Protein AF-E3N578-F1 (afdb_monomer_lite)

Structure (mmCIF, N/CA/C/O backbone):
data_AF-E3N578-F1
#
_entry.id   AF-E3N578-F1
#
loop_
_atom_site.group_PDB
_atom_site.id
_atom_site.type_symbol
_atom_site.label_atom_id
_atom_site.label_alt_id
_atom_site.label_comp_id
_atom_site.label_asym_id
_atom_site.label_entity_id
_atom_site.label_seq_id
_atom_site.pdbx_PDB_ins_code
_atom_site.Cartn_x
_atom_site.Cartn_y
_atom_site.Cartn_z
_atom_site.occupancy
_atom_site.B_iso_or_equiv
_atom_site.auth_seq_id
_atom_site.auth_comp_id
_atom_site.auth_asym_id
_atom_site.auth_atom_id
_atom_site.pdbx_PDB_model_num
ATOM 1 N N . MET A 1 1 ? 25.207 31.283 -32.040 1.00 36.31 1 MET A N 1
ATOM 2 C CA . MET A 1 1 ? 26.571 31.108 -31.508 1.00 36.31 1 MET A CA 1
ATOM 3 C C . MET A 1 1 ? 26.482 30.262 -30.246 1.00 36.31 1 MET A C 1
ATOM 5 O O . MET A 1 1 ? 26.215 30.790 -29.180 1.00 36.31 1 MET A O 1
ATOM 9 N N . PHE A 1 2 ? 26.609 28.946 -30.409 1.00 30.28 2 PHE A N 1
ATOM 10 C CA . PHE A 1 2 ? 27.076 28.019 -29.379 1.00 30.28 2 PHE A CA 1
ATOM 11 C C . PHE A 1 2 ? 28.057 27.096 -30.098 1.00 30.28 2 PHE A C 1
ATOM 13 O O . PHE A 1 2 ? 27.719 26.489 -31.111 1.00 30.28 2 PHE A O 1
ATOM 20 N N . ASP A 1 3 ? 29.293 27.149 -29.629 1.00 31.89 3 ASP A N 1
ATOM 21 C CA . ASP A 1 3 ? 30.494 26.591 -30.230 1.00 31.89 3 ASP A CA 1
ATOM 22 C C . ASP A 1 3 ? 30.614 25.113 -29.827 1.00 31.89 3 ASP A C 1
ATOM 24 O O . ASP A 1 3 ? 30.699 24.805 -28.639 1.00 31.89 3 ASP A O 1
ATOM 28 N N . TYR A 1 4 ? 30.601 24.194 -30.794 1.00 33.78 4 TYR A N 1
ATOM 29 C CA . TYR A 1 4 ? 30.895 22.772 -30.575 1.00 33.78 4 TYR A CA 1
ATOM 30 C C . TYR A 1 4 ? 32.103 22.371 -31.418 1.00 33.78 4 TYR A C 1
ATOM 32 O O . TYR A 1 4 ? 32.025 21.565 -32.343 1.00 33.78 4 TYR A O 1
ATOM 40 N N . HIS A 1 5 ? 33.254 22.940 -31.071 1.00 34.91 5 HIS A N 1
ATOM 41 C CA . HIS A 1 5 ? 34.547 22.456 -31.526 1.00 34.91 5 HIS A CA 1
ATOM 42 C C . HIS A 1 5 ? 35.254 21.728 -30.380 1.00 34.91 5 HIS A C 1
ATOM 44 O O . HIS A 1 5 ? 35.921 22.343 -29.555 1.00 34.91 5 HIS A O 1
ATOM 50 N N . ARG A 1 6 ? 35.088 20.401 -30.335 1.00 36.09 6 ARG A N 1
ATOM 51 C CA . ARG A 1 6 ? 36.135 19.396 -30.053 1.00 36.09 6 ARG A CA 1
ATOM 52 C C . ARG A 1 6 ? 35.484 18.044 -29.791 1.00 36.09 6 ARG A C 1
ATOM 54 O O . ARG A 1 6 ? 35.060 17.761 -28.681 1.00 36.09 6 ARG A O 1
ATOM 61 N N . LEU A 1 7 ? 35.455 17.224 -30.835 1.00 37.47 7 LEU A N 1
ATOM 62 C CA . LEU A 1 7 ? 35.936 15.839 -30.837 1.00 37.47 7 LEU A CA 1
ATOM 63 C C . LEU A 1 7 ? 35.971 15.404 -32.308 1.00 37.47 7 LEU A C 1
ATOM 65 O O . LEU A 1 7 ? 35.135 14.650 -32.791 1.00 37.47 7 LEU A O 1
ATOM 69 N N . SER A 1 8 ? 36.915 15.985 -33.048 1.00 38.91 8 SER A N 1
ATOM 70 C CA . SER A 1 8 ? 37.319 15.490 -34.355 1.00 38.91 8 SER A CA 1
ATOM 71 C C . SER A 1 8 ? 38.579 14.637 -34.201 1.00 38.91 8 SER A C 1
ATOM 73 O O . SER A 1 8 ? 39.499 15.004 -33.473 1.00 38.91 8 SER A O 1
ATOM 75 N N . VAL A 1 9 ? 38.604 13.563 -34.994 1.00 38.91 9 VAL A N 1
ATOM 76 C CA . VAL A 1 9 ? 39.759 12.766 -35.444 1.00 38.91 9 VAL A CA 1
ATOM 77 C C . VAL A 1 9 ? 40.245 11.638 -34.523 1.00 38.91 9 VAL A C 1
ATOM 79 O O . VAL A 1 9 ? 40.995 11.873 -33.588 1.00 38.91 9 VAL A O 1
ATOM 82 N N . LEU A 1 10 ? 39.839 10.411 -34.878 1.00 35.06 10 LEU A N 1
ATOM 83 C CA . LEU A 1 10 ? 40.568 9.122 -34.913 1.00 35.06 10 LEU A CA 1
ATOM 84 C C . LEU A 1 10 ? 39.465 8.057 -35.093 1.00 35.06 10 LEU A C 1
ATOM 86 O O . LEU A 1 10 ? 38.608 7.931 -34.231 1.00 35.06 10 LEU A O 1
ATOM 90 N N . ASP A 1 11 ? 39.318 7.285 -36.159 1.00 34.94 11 ASP A N 1
ATOM 91 C CA . ASP A 1 11 ? 40.174 6.914 -37.276 1.00 34.94 11 ASP A CA 1
ATOM 92 C C . ASP A 1 11 ? 39.184 6.355 -38.322 1.00 34.94 11 ASP A C 1
ATOM 94 O O . ASP A 1 11 ? 38.349 5.515 -37.967 1.00 34.94 11 ASP A O 1
ATOM 98 N N . LEU A 1 12 ? 39.196 6.825 -39.576 1.00 43.09 12 LEU A N 1
ATOM 99 C CA . LEU A 1 12 ? 38.441 6.160 -40.647 1.00 43.09 12 LEU A CA 1
ATOM 100 C C . LEU A 1 12 ? 39.165 4.835 -40.932 1.00 43.09 12 LEU A C 1
ATOM 102 O O . LEU A 1 12 ? 40.028 4.755 -41.805 1.00 43.09 12 LEU A O 1
ATOM 106 N N . GLN A 1 13 ? 38.870 3.801 -40.143 1.00 40.81 13 GLN A N 1
ATOM 107 C CA . GLN A 1 13 ? 39.322 2.455 -40.465 1.00 40.81 13 GLN A CA 1
ATOM 108 C C . GLN A 1 13 ? 38.670 2.020 -41.782 1.00 40.81 13 GLN A C 1
ATOM 110 O O . GLN A 1 13 ? 37.503 2.343 -42.026 1.00 40.81 13 GLN A O 1
ATOM 115 N N . PRO A 1 14 ? 39.415 1.317 -42.652 1.00 40.53 14 PRO A N 1
ATOM 116 C CA . PRO A 1 14 ? 38.902 0.904 -43.944 1.00 40.53 14 PRO A CA 1
ATOM 117 C C . PRO A 1 14 ? 37.667 0.034 -43.727 1.00 40.53 14 PRO A C 1
ATOM 119 O O . PRO A 1 14 ? 37.664 -0.820 -42.841 1.00 40.53 14 PRO A O 1
ATOM 122 N N . LEU A 1 15 ? 36.634 0.283 -44.537 1.00 46.97 15 LEU A N 1
ATOM 123 C CA . LEU A 1 15 ? 35.400 -0.490 -44.604 1.00 46.97 15 LEU A CA 1
ATOM 124 C C . LEU A 1 15 ? 35.780 -1.974 -44.717 1.00 46.97 15 LEU A C 1
ATOM 126 O O . LEU A 1 15 ? 36.184 -2.450 -45.780 1.00 46.97 15 LEU A O 1
ATOM 130 N N . VAL A 1 16 ? 35.753 -2.686 -43.591 1.00 48.91 16 VAL A N 1
ATOM 131 C CA . VAL A 1 16 ? 36.051 -4.113 -43.556 1.00 48.91 16 VAL A CA 1
ATOM 132 C C . VAL A 1 16 ? 34.898 -4.768 -44.298 1.00 48.91 16 VAL A C 1
ATOM 134 O O . VAL A 1 16 ? 33.774 -4.797 -43.807 1.00 48.91 16 VAL A O 1
ATOM 137 N N . HIS A 1 17 ? 35.153 -5.238 -45.516 1.00 49.50 17 HIS A N 1
ATOM 138 C CA . HIS A 1 17 ? 34.161 -6.006 -46.249 1.00 49.50 17 HIS A CA 1
ATOM 139 C C . HIS A 1 17 ? 33.939 -7.310 -45.481 1.00 49.50 17 HIS A C 1
ATOM 141 O O . HIS A 1 17 ? 34.849 -8.132 -45.352 1.00 49.50 17 HIS A O 1
ATOM 147 N N . LEU A 1 18 ? 32.749 -7.459 -44.903 1.00 54.44 18 LEU A N 1
ATOM 148 C CA . LEU A 1 18 ? 32.476 -8.500 -43.918 1.00 54.44 18 LEU A CA 1
ATOM 149 C C . LEU A 1 18 ? 31.643 -9.648 -44.467 1.00 54.44 18 LEU A C 1
ATOM 151 O O . LEU A 1 18 ? 30.843 -9.506 -45.389 1.00 54.44 18 LEU A O 1
ATOM 155 N N . ASP A 1 19 ? 31.887 -10.801 -43.847 1.00 55.72 19 ASP A N 1
ATOM 156 C CA . ASP A 1 19 ? 31.284 -12.092 -44.137 1.00 55.72 19 ASP A CA 1
ATOM 157 C C . ASP A 1 19 ? 29.818 -12.113 -43.651 1.00 55.72 19 ASP A C 1
ATOM 159 O O . ASP A 1 19 ? 29.575 -12.021 -42.437 1.00 55.72 19 ASP A O 1
ATOM 163 N N . PRO A 1 20 ? 28.830 -12.276 -44.553 1.00 58.06 20 PRO A N 1
ATOM 164 C CA . PRO A 1 20 ? 27.400 -12.282 -44.228 1.00 58.06 20 PRO A CA 1
ATOM 165 C C . PRO A 1 20 ? 27.032 -13.254 -43.098 1.00 58.06 20 PRO A C 1
ATOM 167 O O . PRO A 1 20 ? 26.088 -13.019 -42.342 1.00 58.06 20 PRO A O 1
ATOM 170 N N . LYS A 1 21 ? 27.817 -14.329 -42.926 1.00 60.00 21 LYS A N 1
ATOM 171 C CA . LYS A 1 21 ? 27.612 -15.343 -41.883 1.00 60.00 21 LYS A CA 1
ATOM 172 C C . LYS A 1 21 ? 27.835 -14.842 -40.454 1.00 60.00 21 LYS A C 1
ATOM 174 O O . LYS A 1 21 ? 27.362 -15.502 -39.532 1.00 60.00 21 LYS A O 1
ATOM 179 N N . LYS A 1 22 ? 28.552 -13.733 -40.227 1.00 58.41 22 LYS A N 1
ATOM 180 C CA . LYS A 1 22 ? 28.764 -13.152 -38.879 1.00 58.41 22 LYS A CA 1
ATOM 181 C C . LYS A 1 22 ? 27.704 -12.119 -38.495 1.00 58.41 22 LYS A C 1
ATOM 183 O O . LYS A 1 22 ? 27.404 -11.980 -37.304 1.00 58.41 22 LYS A O 1
ATOM 188 N N . LEU A 1 23 ? 27.086 -11.478 -39.485 1.00 60.62 23 LEU A N 1
ATOM 189 C CA . LEU A 1 23 ? 26.017 -10.502 -39.283 1.00 60.62 23 LEU A CA 1
ATOM 190 C C . LEU A 1 23 ? 24.745 -11.177 -38.734 1.00 60.62 23 LEU A C 1
ATOM 192 O O . LEU A 1 23 ? 24.161 -10.714 -37.752 1.00 60.62 23 LEU A O 1
ATOM 196 N N . THR A 1 24 ? 24.382 -12.353 -39.263 1.00 72.06 24 THR A N 1
ATOM 197 C CA . THR A 1 24 ? 23.173 -13.090 -38.840 1.00 72.06 24 THR A CA 1
ATOM 198 C C . THR A 1 24 ? 23.207 -13.521 -37.359 1.00 72.06 24 THR A C 1
ATOM 200 O O . THR A 1 24 ? 22.251 -13.254 -36.630 1.00 72.06 24 THR A O 1
ATOM 203 N N . PRO A 1 25 ? 24.296 -14.120 -36.830 1.00 79.69 25 PRO A N 1
ATOM 204 C CA . PRO A 1 25 ? 24.418 -14.442 -35.405 1.00 79.69 25 PRO A CA 1
ATOM 205 C C . PRO A 1 25 ? 24.471 -13.217 -34.484 1.00 79.69 25 PRO A C 1
ATOM 207 O O . PRO A 1 25 ? 24.105 -13.316 -33.308 1.00 79.69 25 PRO A O 1
ATOM 210 N N . MET A 1 26 ? 24.978 -12.083 -34.976 1.00 81.25 26 MET A N 1
ATOM 211 C CA . MET A 1 26 ? 25.024 -10.831 -34.223 1.00 81.25 26 MET A CA 1
ATOM 212 C C . MET A 1 26 ? 23.619 -10.253 -34.050 1.00 81.25 26 MET A C 1
ATOM 214 O O . MET A 1 26 ? 23.244 -9.938 -32.916 1.00 81.25 26 MET A O 1
ATOM 218 N N . ARG A 1 27 ? 22.828 -10.225 -35.131 1.00 80.94 27 ARG A N 1
ATOM 219 C CA . ARG A 1 27 ? 21.434 -9.769 -35.121 1.00 80.94 27 ARG A CA 1
ATOM 220 C C . ARG A 1 27 ? 20.564 -10.591 -34.171 1.00 80.94 27 ARG A C 1
ATOM 222 O O . ARG A 1 27 ? 19.975 -10.030 -33.258 1.00 80.94 27 ARG A O 1
ATOM 229 N N . ILE A 1 28 ? 20.654 -11.924 -34.233 1.00 83.69 28 ILE A N 1
ATOM 230 C CA . ILE A 1 28 ? 19.937 -12.827 -33.307 1.00 83.69 28 ILE A CA 1
ATOM 231 C C . ILE A 1 28 ? 20.247 -12.511 -31.831 1.00 83.69 28 ILE A C 1
ATOM 233 O O . ILE A 1 28 ? 19.387 -12.632 -30.957 1.00 83.69 28 ILE A O 1
ATOM 237 N N . LYS A 1 29 ? 21.494 -12.139 -31.505 1.00 84.94 29 LYS A N 1
ATOM 238 C CA . LYS A 1 29 ? 21.871 -11.772 -30.127 1.00 84.94 29 LYS A CA 1
ATOM 239 C C . LYS A 1 29 ? 21.291 -10.420 -29.713 1.00 84.94 29 LYS A C 1
ATOM 241 O O . LYS A 1 29 ? 21.008 -10.258 -28.528 1.00 84.94 29 LYS A O 1
ATOM 246 N N . ILE A 1 30 ? 21.168 -9.479 -30.643 1.00 85.00 30 ILE A N 1
ATOM 247 C CA . ILE A 1 30 ? 20.560 -8.168 -30.410 1.00 85.00 30 ILE A CA 1
ATOM 248 C C . ILE A 1 30 ? 19.055 -8.328 -30.193 1.00 85.00 30 ILE A C 1
ATOM 250 O O . ILE A 1 30 ? 18.581 -7.931 -29.135 1.00 85.00 30 ILE A O 1
ATOM 254 N N . ASP A 1 31 ? 18.353 -9.058 -31.063 1.00 84.75 31 ASP A N 1
ATOM 255 C CA . ASP A 1 31 ? 16.907 -9.294 -30.930 1.00 84.75 31 ASP A CA 1
ATOM 256 C C . ASP A 1 31 ? 16.556 -9.943 -29.573 1.00 84.75 31 ASP A C 1
ATOM 258 O O . ASP A 1 31 ? 15.583 -9.590 -28.904 1.00 84.75 31 ASP A O 1
ATOM 262 N N . ARG A 1 32 ? 17.393 -10.878 -29.092 1.00 86.19 32 ARG A N 1
ATOM 263 C CA . ARG A 1 32 ? 17.238 -11.472 -27.748 1.00 86.19 32 ARG A CA 1
ATOM 264 C C . ARG A 1 32 ? 17.406 -10.448 -26.626 1.00 86.19 32 ARG A C 1
ATOM 266 O O . ARG A 1 32 ? 16.718 -10.535 -25.608 1.00 86.19 32 ARG A O 1
ATOM 273 N N . LEU A 1 33 ? 18.351 -9.523 -26.770 1.00 85.12 33 LEU A N 1
ATOM 274 C CA . LEU A 1 33 ? 18.586 -8.470 -25.786 1.00 85.12 33 LEU A CA 1
ATOM 275 C C . LEU A 1 33 ? 17.457 -7.433 -25.799 1.00 85.12 33 LEU A C 1
ATOM 277 O O . LEU A 1 33 ? 17.094 -6.965 -24.723 1.00 85.12 33 LEU A O 1
ATOM 281 N N . GLU A 1 34 ? 16.882 -7.126 -26.961 1.00 84.44 34 GLU A N 1
ATOM 282 C CA . GLU A 1 34 ? 15.721 -6.237 -27.111 1.00 84.44 34 GLU A CA 1
ATOM 283 C C . GLU A 1 34 ? 14.470 -6.872 -26.502 1.00 84.44 34 GLU A C 1
ATOM 285 O O . GLU A 1 34 ? 13.794 -6.266 -25.676 1.00 84.44 34 GLU A O 1
ATOM 290 N N . SER A 1 35 ? 14.224 -8.154 -26.781 1.00 85.50 35 SER A N 1
ATOM 291 C CA . SER A 1 35 ? 13.134 -8.896 -26.139 1.00 85.50 35 SER A CA 1
ATOM 292 C C . SER A 1 35 ? 13.285 -8.933 -24.609 1.00 85.5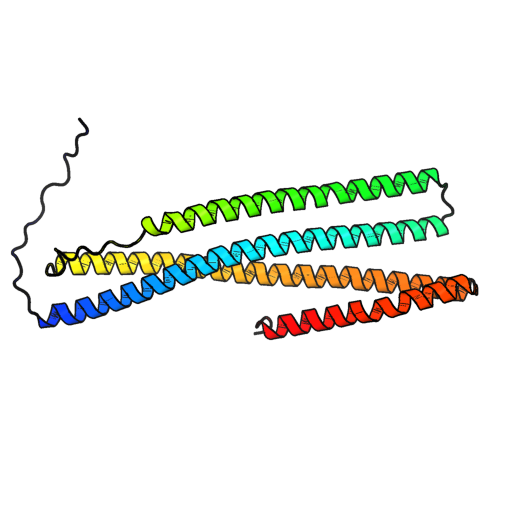0 35 SER A C 1
ATOM 294 O O . SER A 1 35 ? 12.321 -8.735 -23.862 1.00 85.50 35 SER A O 1
ATOM 296 N N . SER A 1 36 ? 14.515 -9.133 -24.116 1.00 85.06 36 SER A N 1
ATOM 297 C CA . SER A 1 36 ? 14.809 -9.054 -22.682 1.00 85.06 36 SER A CA 1
ATOM 298 C C . SER A 1 36 ? 14.615 -7.641 -22.127 1.00 85.06 36 SER A C 1
ATOM 300 O O . SER A 1 36 ? 14.184 -7.504 -20.982 1.00 85.06 36 SER A O 1
ATOM 302 N N . ASN A 1 37 ? 14.941 -6.609 -22.903 1.00 84.56 37 ASN A N 1
ATOM 303 C CA . ASN A 1 37 ? 14.760 -5.210 -22.537 1.00 84.56 37 ASN A CA 1
ATOM 304 C C . ASN A 1 37 ? 13.279 -4.889 -22.327 1.00 84.56 37 ASN A C 1
ATOM 306 O O . ASN A 1 37 ? 12.897 -4.431 -21.251 1.00 84.56 37 ASN A O 1
ATOM 310 N N . ASP A 1 38 ? 12.443 -5.229 -23.308 1.00 83.75 38 ASP A N 1
ATOM 311 C CA . ASP A 1 38 ? 10.999 -5.011 -23.258 1.00 83.75 38 ASP A CA 1
ATOM 312 C C . ASP A 1 38 ? 10.371 -5.683 -22.035 1.00 83.75 38 ASP A C 1
ATOM 314 O O . ASP A 1 38 ? 9.518 -5.102 -21.354 1.00 83.75 38 ASP A O 1
ATOM 318 N N . LYS A 1 39 ? 10.811 -6.908 -21.722 1.00 87.19 39 LYS A N 1
ATOM 319 C CA . LYS A 1 39 ? 10.370 -7.612 -20.517 1.00 87.19 39 LYS A CA 1
ATOM 320 C C . LYS A 1 39 ? 10.794 -6.870 -19.246 1.00 87.19 39 LYS A C 1
ATOM 322 O O . LYS A 1 39 ? 9.949 -6.632 -18.387 1.00 87.19 39 LYS A O 1
ATOM 327 N N . LEU A 1 40 ? 12.058 -6.456 -19.141 1.00 84.50 40 LEU A N 1
ATOM 328 C CA . LEU A 1 40 ? 12.568 -5.725 -17.974 1.00 84.50 40 LEU A CA 1
ATOM 329 C C . LEU A 1 40 ? 11.861 -4.386 -17.767 1.00 84.50 40 LEU A C 1
ATOM 331 O O . LEU A 1 40 ? 11.547 -4.033 -16.633 1.00 84.50 40 LEU A O 1
ATOM 335 N N . VAL A 1 41 ? 11.565 -3.653 -18.840 1.00 83.31 41 VAL A N 1
ATOM 336 C CA . VAL A 1 41 ? 10.815 -2.393 -18.763 1.00 83.31 41 VAL A CA 1
ATOM 337 C C . VAL A 1 41 ? 9.394 -2.643 -18.255 1.00 83.31 41 VAL A C 1
ATOM 339 O O . VAL A 1 41 ? 8.918 -1.916 -17.378 1.00 83.31 41 VAL A O 1
ATOM 342 N N . LYS A 1 42 ? 8.719 -3.690 -18.749 1.00 86.19 42 LYS A N 1
ATOM 343 C CA . LYS A 1 42 ? 7.390 -4.087 -18.253 1.00 86.19 42 LYS A CA 1
ATOM 344 C C . LYS A 1 42 ? 7.427 -4.469 -16.773 1.00 86.19 42 LYS A C 1
ATOM 346 O O . LYS A 1 42 ? 6.578 -4.007 -16.009 1.00 86.19 42 LYS A O 1
ATOM 351 N N . ASP A 1 43 ? 8.403 -5.275 -16.365 1.00 86.69 43 ASP A N 1
ATOM 352 C CA . ASP A 1 43 ? 8.552 -5.723 -14.978 1.00 86.69 43 ASP A CA 1
ATOM 353 C C . ASP A 1 43 ? 8.893 -4.549 -14.048 1.00 86.69 43 ASP A C 1
ATOM 355 O O . ASP A 1 43 ? 8.295 -4.408 -12.983 1.00 86.69 43 ASP A O 1
ATOM 359 N N . TRP A 1 44 ? 9.745 -3.622 -14.484 1.00 86.06 44 TRP A N 1
ATOM 360 C CA .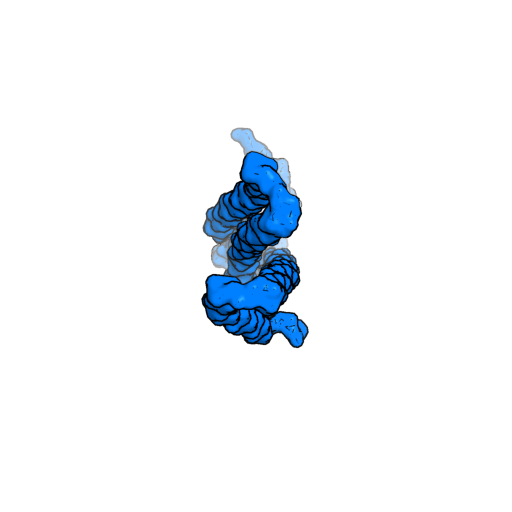 TRP A 1 44 ? 10.059 -2.393 -13.754 1.00 86.06 44 TRP A CA 1
ATOM 361 C C . TRP A 1 44 ? 8.835 -1.494 -13.543 1.00 86.06 44 TRP A C 1
ATOM 363 O O . TRP A 1 44 ? 8.590 -1.045 -12.419 1.00 86.06 44 TRP A O 1
ATOM 373 N N . LYS A 1 45 ? 8.027 -1.263 -14.592 1.00 84.38 45 LYS A N 1
ATOM 374 C CA . LYS A 1 45 ? 6.776 -0.484 -14.485 1.00 84.38 45 LYS A CA 1
ATOM 375 C C . LYS A 1 45 ? 5.808 -1.142 -13.502 1.00 84.38 45 LYS A C 1
ATOM 377 O O . LYS A 1 45 ? 5.235 -0.459 -12.652 1.00 84.38 45 LYS A O 1
ATOM 382 N N . ARG A 1 46 ? 5.668 -2.470 -13.582 1.00 89.00 46 ARG A N 1
ATOM 383 C CA . ARG A 1 46 ? 4.842 -3.254 -12.657 1.00 89.00 46 ARG A CA 1
ATOM 384 C C . ARG A 1 46 ? 5.320 -3.099 -11.215 1.00 89.00 46 ARG A C 1
ATOM 386 O O . ARG A 1 46 ? 4.514 -2.747 -10.359 1.00 89.00 46 ARG A O 1
ATOM 393 N N . CYS A 1 47 ? 6.614 -3.291 -10.958 1.00 86.31 47 CYS A N 1
ATOM 394 C CA . CYS A 1 47 ? 7.168 -3.210 -9.609 1.00 86.31 47 CYS A CA 1
ATOM 395 C C . CYS A 1 47 ? 7.013 -1.803 -9.017 1.00 86.31 47 CYS A C 1
ATOM 397 O O . CYS A 1 47 ? 6.574 -1.663 -7.878 1.00 86.31 47 CYS A O 1
ATOM 399 N N . LYS A 1 48 ? 7.288 -0.740 -9.789 1.00 84.38 48 LYS A N 1
ATOM 400 C CA . LYS A 1 48 ? 7.065 0.642 -9.324 1.00 84.38 48 LYS A CA 1
ATOM 401 C C . LYS A 1 48 ? 5.604 0.891 -8.927 1.00 84.38 48 LYS A C 1
ATOM 403 O O . LYS A 1 48 ? 5.363 1.538 -7.906 1.00 84.38 48 LYS A O 1
ATOM 408 N N . LYS A 1 49 ? 4.646 0.377 -9.707 1.00 85.12 49 LYS A N 1
ATOM 409 C CA . LYS A 1 49 ? 3.214 0.484 -9.397 1.00 85.12 49 LYS A CA 1
ATOM 410 C C . LYS A 1 49 ? 2.857 -0.283 -8.118 1.00 85.12 49 LYS A C 1
ATOM 412 O O . LYS A 1 49 ? 2.232 0.298 -7.233 1.00 85.12 49 LYS A O 1
ATOM 417 N N . GLU A 1 50 ? 3.311 -1.531 -7.987 1.00 87.88 50 GLU A N 1
ATOM 418 C CA . GLU A 1 50 ? 3.033 -2.376 -6.815 1.00 87.88 50 GLU A CA 1
ATOM 419 C C . GLU A 1 50 ? 3.617 -1.784 -5.522 1.00 87.88 50 GLU A C 1
ATOM 421 O O . GLU A 1 50 ? 2.926 -1.751 -4.505 1.00 87.88 50 GLU A O 1
ATOM 426 N N . VAL A 1 51 ? 4.845 -1.245 -5.548 1.00 86.38 51 VAL A N 1
ATOM 427 C CA . VAL A 1 51 ? 5.426 -0.526 -4.395 1.00 86.38 51 VAL A CA 1
ATOM 428 C C . VAL A 1 51 ? 4.500 0.606 -3.947 1.00 86.38 51 VAL A C 1
ATOM 430 O O . VAL A 1 51 ? 4.200 0.733 -2.757 1.00 86.38 51 VAL A O 1
ATOM 433 N N . GLY A 1 52 ? 4.016 1.411 -4.897 1.00 83.25 52 GLY A N 1
ATOM 434 C CA . GLY A 1 52 ? 3.109 2.517 -4.609 1.00 83.25 52 GLY A CA 1
ATOM 435 C C . GLY A 1 52 ? 1.797 2.056 -3.969 1.00 83.25 52 GLY A C 1
ATOM 436 O O . GLY A 1 52 ? 1.390 2.595 -2.937 1.00 83.25 52 GLY A O 1
ATOM 437 N N . GLU A 1 53 ? 1.161 1.032 -4.536 1.00 84.88 53 GLU A N 1
ATOM 438 C CA . GLU A 1 53 ? -0.073 0.445 -3.998 1.00 84.88 53 GLU A CA 1
ATOM 439 C C . GLU A 1 53 ? 0.137 -0.097 -2.576 1.00 84.88 53 GLU A C 1
ATOM 441 O O . GLU A 1 53 ? -0.573 0.300 -1.650 1.00 84.88 53 GLU A O 1
ATOM 446 N N . LYS A 1 54 ? 1.195 -0.889 -2.351 1.00 81.62 54 LYS A N 1
ATOM 447 C CA . LYS A 1 54 ? 1.514 -1.454 -1.029 1.00 81.62 54 LYS A CA 1
ATOM 448 C C . LYS A 1 54 ? 1.791 -0.390 0.031 1.00 81.62 54 LYS A C 1
ATOM 450 O O . LYS A 1 54 ? 1.436 -0.587 1.197 1.00 81.62 54 LYS A O 1
ATOM 455 N N . MET A 1 55 ? 2.411 0.732 -0.339 1.00 82.88 55 MET A N 1
ATOM 456 C CA . MET A 1 55 ? 2.607 1.858 0.579 1.00 82.88 55 MET A CA 1
ATOM 457 C C . MET A 1 55 ? 1.281 2.522 0.971 1.00 82.88 55 MET A C 1
ATOM 459 O O . MET A 1 55 ? 1.101 2.878 2.139 1.00 82.88 55 MET A O 1
ATOM 463 N N . LEU A 1 56 ? 0.350 2.677 0.026 1.00 82.19 56 LEU A N 1
ATOM 464 C CA . LEU A 1 56 ? -0.965 3.265 0.293 1.00 82.19 56 LEU A CA 1
ATOM 465 C C . LEU A 1 56 ? -1.840 2.359 1.160 1.00 82.19 56 LEU A C 1
ATOM 467 O O . LEU A 1 56 ? -2.458 2.860 2.106 1.00 82.19 56 LEU A O 1
ATOM 471 N N . ASP A 1 57 ? -1.852 1.059 0.873 1.00 80.56 57 ASP A N 1
ATOM 472 C CA . ASP A 1 57 ? -2.579 0.055 1.656 1.00 80.56 57 ASP A CA 1
ATOM 473 C C . ASP A 1 57 ? -2.075 0.025 3.100 1.00 80.56 57 ASP A C 1
ATOM 475 O O . ASP A 1 57 ? -2.859 0.090 4.047 1.00 80.56 57 ASP A O 1
ATOM 479 N N . PHE A 1 58 ? -0.752 0.046 3.285 1.00 79.50 58 PHE A N 1
ATOM 480 C CA . PHE A 1 58 ? -0.145 0.086 4.614 1.00 79.50 58 PHE A CA 1
ATOM 481 C C . PHE A 1 58 ? -0.552 1.326 5.417 1.00 79.50 58 PHE A C 1
ATOM 483 O O . PHE A 1 58 ? -0.809 1.247 6.620 1.00 79.50 58 PHE A O 1
ATOM 490 N N . SER A 1 59 ? -0.612 2.493 4.770 1.00 81.44 59 SER A N 1
ATOM 491 C CA . SER A 1 59 ? -1.080 3.717 5.420 1.00 81.44 59 SER A CA 1
ATOM 492 C C . SER A 1 59 ? -2.556 3.640 5.807 1.00 81.44 59 SER A C 1
ATOM 494 O O . SER A 1 59 ? -2.912 4.112 6.885 1.00 81.44 59 SER A O 1
ATOM 496 N N . LEU A 1 60 ? -3.410 3.052 4.963 1.00 81.44 60 LEU A N 1
ATOM 497 C CA . LEU A 1 60 ? -4.830 2.871 5.269 1.00 81.44 60 LEU A CA 1
ATOM 498 C C . LEU A 1 60 ? -5.025 1.943 6.471 1.00 81.44 60 LEU A C 1
ATOM 500 O O . LEU A 1 60 ? -5.763 2.292 7.392 1.00 81.44 60 LEU A O 1
ATOM 504 N N . LEU A 1 61 ? -4.313 0.817 6.493 1.00 78.81 61 LEU A N 1
ATOM 505 C CA . LEU A 1 61 ? -4.342 -0.127 7.603 1.00 78.81 61 LEU A CA 1
ATOM 506 C C . LEU A 1 61 ? -3.960 0.546 8.928 1.00 78.81 61 LEU A C 1
ATOM 508 O O . LEU A 1 61 ? -4.641 0.368 9.932 1.00 78.81 61 LEU A O 1
ATOM 512 N N . LYS A 1 62 ? -2.907 1.370 8.942 1.00 81.12 62 LYS A N 1
ATOM 513 C CA . LYS A 1 62 ? -2.504 2.109 10.151 1.00 81.12 62 LYS A CA 1
ATOM 514 C C . LYS A 1 62 ? -3.581 3.062 10.658 1.00 81.12 62 LYS A C 1
ATOM 516 O O . LYS A 1 62 ? -3.763 3.168 11.866 1.00 81.12 62 LYS A O 1
ATOM 521 N N . ILE A 1 63 ? -4.272 3.755 9.752 1.00 83.06 63 ILE A N 1
ATOM 522 C CA . ILE A 1 63 ? -5.382 4.647 10.115 1.00 83.06 63 ILE A CA 1
ATOM 523 C C . ILE A 1 63 ? -6.516 3.826 10.730 1.00 83.06 63 ILE A C 1
ATOM 525 O O . ILE A 1 63 ? -7.004 4.182 11.798 1.00 83.06 63 ILE A O 1
ATOM 529 N N . PHE A 1 64 ? -6.889 2.712 10.096 1.00 80.25 64 PHE A N 1
ATOM 530 C CA . PHE A 1 64 ? -7.909 1.805 10.619 1.00 80.25 64 PHE A CA 1
ATOM 531 C C . PHE A 1 64 ? -7.549 1.305 12.024 1.00 80.25 64 PHE A C 1
ATOM 533 O O . PHE A 1 64 ? -8.345 1.442 12.948 1.00 80.25 64 PHE A O 1
ATOM 540 N N . MET A 1 65 ? -6.318 0.828 12.215 1.00 77.69 65 MET A N 1
ATOM 541 C CA . MET A 1 65 ? -5.839 0.362 13.516 1.00 77.69 65 MET A CA 1
ATOM 542 C C . MET A 1 65 ? -5.861 1.455 14.591 1.00 77.69 65 MET A C 1
ATOM 544 O O . MET A 1 65 ? -6.239 1.182 15.726 1.00 77.69 65 MET A O 1
ATOM 548 N N . ALA A 1 66 ? -5.490 2.692 14.247 1.00 82.94 66 ALA A N 1
ATOM 549 C CA . ALA A 1 66 ? -5.540 3.817 15.180 1.00 82.94 66 ALA A CA 1
ATOM 550 C C . ALA A 1 66 ? -6.979 4.155 15.608 1.00 82.94 66 ALA A C 1
ATOM 552 O O . ALA A 1 66 ? -7.215 4.441 16.778 1.00 82.94 66 ALA A O 1
ATOM 553 N N . VAL A 1 67 ? -7.943 4.079 14.683 1.00 81.31 67 VAL A N 1
ATOM 554 C CA . VAL A 1 67 ? -9.372 4.281 14.984 1.00 81.31 67 VAL A CA 1
ATOM 555 C C . VAL A 1 67 ? -9.910 3.166 15.879 1.00 81.31 67 VAL A C 1
ATOM 557 O O . VAL A 1 67 ? -10.611 3.451 16.847 1.00 81.31 67 VAL A O 1
ATOM 560 N N . MET A 1 68 ? -9.555 1.910 15.596 1.00 77.06 68 MET A N 1
ATOM 561 C CA . MET A 1 68 ? -9.954 0.777 16.436 1.00 77.06 68 MET A CA 1
ATOM 562 C C . MET A 1 68 ? -9.390 0.899 17.853 1.00 77.06 68 MET A C 1
ATOM 564 O O . MET A 1 68 ? -10.111 0.657 18.816 1.00 77.06 68 MET A O 1
ATOM 568 N N . LEU A 1 69 ? -8.132 1.327 17.989 1.00 79.00 69 LEU A N 1
ATOM 569 C CA . LEU A 1 69 ? -7.515 1.553 19.294 1.00 79.00 69 LEU A CA 1
ATOM 570 C C . LEU A 1 69 ? -8.210 2.683 20.067 1.00 79.00 69 LEU A C 1
ATOM 572 O O . LEU A 1 69 ? -8.503 2.500 21.242 1.00 79.00 69 LEU A O 1
ATOM 576 N N . LEU A 1 70 ? -8.538 3.803 19.411 1.00 83.50 70 LEU A N 1
ATOM 577 C CA . LEU A 1 70 ? -9.322 4.883 20.023 1.00 83.50 70 LEU A CA 1
ATOM 578 C C . LEU A 1 70 ? -10.679 4.373 20.528 1.00 83.50 70 LEU A C 1
ATOM 580 O O . LEU A 1 70 ? -11.064 4.666 21.654 1.00 83.50 70 LEU A O 1
ATOM 584 N N . TYR A 1 71 ? -11.397 3.593 19.715 1.00 77.31 71 TYR A N 1
ATOM 585 C CA . TYR A 1 71 ? -12.677 3.012 20.125 1.00 77.31 71 TYR A CA 1
ATOM 586 C C . TYR A 1 71 ? -12.526 2.126 21.367 1.00 77.31 71 TYR A C 1
ATOM 588 O O . TYR A 1 71 ? -13.264 2.294 22.336 1.00 77.31 71 TYR A O 1
ATOM 596 N N . THR A 1 72 ? -11.540 1.226 21.363 1.00 74.25 72 THR A N 1
ATOM 597 C CA . THR A 1 72 ? -11.213 0.387 22.520 1.00 74.25 72 THR A CA 1
ATOM 598 C C . THR A 1 72 ? -10.934 1.227 23.765 1.00 74.25 72 THR A C 1
ATOM 600 O O . THR A 1 72 ? -11.468 0.925 24.831 1.00 74.25 72 THR A O 1
ATOM 603 N N . CYS A 1 73 ? -10.103 2.264 23.648 1.00 78.06 73 CYS A N 1
ATOM 604 C CA . CYS A 1 73 ? -9.741 3.094 24.788 1.00 78.06 73 CYS A CA 1
ATOM 605 C C . CYS A 1 73 ? -10.969 3.834 25.347 1.00 78.06 73 CYS A C 1
ATOM 607 O O . CYS A 1 73 ? -11.185 3.765 26.552 1.00 78.06 73 CYS A O 1
ATOM 609 N N . ILE A 1 74 ? -11.856 4.373 24.500 1.00 78.50 74 ILE A N 1
ATOM 610 C CA . ILE A 1 74 ? -13.107 5.017 24.941 1.00 78.50 74 ILE A CA 1
ATOM 611 C C . ILE A 1 74 ? -13.981 4.049 25.751 1.00 78.50 74 ILE A C 1
ATOM 613 O O . ILE A 1 74 ? -14.531 4.435 26.785 1.00 78.50 74 ILE A O 1
ATOM 617 N N . VAL A 1 75 ? -14.116 2.800 25.292 1.00 74.75 75 VAL A N 1
ATOM 618 C CA . VAL A 1 75 ? -14.902 1.771 25.993 1.00 74.75 75 VAL A CA 1
ATOM 619 C C . VAL A 1 75 ? -14.294 1.478 27.366 1.00 74.75 75 VAL A C 1
ATOM 621 O O . VAL A 1 75 ? -15.000 1.558 28.370 1.00 74.75 75 VAL A O 1
ATOM 624 N N . VAL A 1 76 ? -12.984 1.217 27.424 1.00 74.25 76 VAL A N 1
ATOM 625 C CA . VAL A 1 76 ? -12.268 0.926 28.680 1.00 74.25 76 VAL A CA 1
ATOM 626 C C . VAL A 1 76 ? -12.347 2.108 29.649 1.00 74.25 76 VAL A C 1
ATOM 628 O O . VAL A 1 76 ? -12.638 1.931 30.830 1.00 74.25 76 VAL A O 1
ATOM 631 N N . THR A 1 77 ? -12.138 3.324 29.153 1.00 76.12 77 THR A N 1
ATOM 632 C CA . THR A 1 77 ? -12.268 4.562 29.923 1.00 76.12 77 THR A CA 1
ATOM 633 C C . THR A 1 77 ? -13.678 4.691 30.512 1.00 76.12 77 THR A C 1
ATOM 635 O O . THR A 1 77 ? -13.826 4.982 31.701 1.00 76.12 77 THR A O 1
ATOM 638 N N . GLY A 1 78 ? -14.721 4.410 29.723 1.00 72.31 78 GLY A N 1
ATOM 639 C CA . GLY A 1 78 ? -16.110 4.387 30.191 1.00 72.31 78 GLY A CA 1
ATOM 640 C C . GLY A 1 78 ? -16.353 3.384 31.325 1.00 72.31 78 GLY A C 1
ATOM 641 O O . GLY A 1 78 ? -16.970 3.737 32.331 1.00 72.31 78 GLY A O 1
ATOM 642 N N . GLU A 1 79 ? -15.821 2.166 31.207 1.00 70.31 79 GLU A N 1
ATOM 643 C CA . GLU A 1 79 ? -15.937 1.130 32.244 1.00 70.31 79 GLU A CA 1
ATOM 644 C C . GLU A 1 79 ? -15.228 1.520 33.548 1.00 70.31 79 GLU A C 1
ATOM 646 O O . GLU A 1 79 ? -15.808 1.410 34.632 1.00 70.31 79 GLU A O 1
ATOM 651 N N . VAL A 1 80 ? -13.998 2.034 33.461 1.00 72.62 80 VAL A N 1
ATOM 652 C CA . VAL A 1 80 ? -13.230 2.488 34.634 1.00 72.62 80 VAL A CA 1
ATOM 653 C C . VAL A 1 80 ? -13.961 3.620 35.361 1.00 72.62 80 VAL A C 1
ATOM 655 O O . VAL A 1 80 ? -14.000 3.653 36.595 1.00 72.62 80 VAL A O 1
ATOM 658 N N . TYR A 1 81 ? -14.593 4.534 34.622 1.00 73.75 81 TYR A N 1
ATOM 659 C CA . TYR A 1 81 ? -15.344 5.630 35.230 1.00 73.75 81 TYR A CA 1
ATOM 660 C C . TYR A 1 81 ? -16.602 5.176 35.973 1.00 73.75 81 TYR A C 1
ATOM 662 O O . TYR A 1 81 ? -16.911 5.747 37.026 1.00 73.75 81 TYR A O 1
ATOM 670 N N . LEU A 1 82 ? -17.284 4.135 35.485 1.00 67.88 82 LEU A N 1
ATOM 671 C CA . LEU A 1 82 ? -18.402 3.514 36.201 1.00 67.88 82 LEU A CA 1
ATOM 672 C C . LEU A 1 82 ? -17.948 2.902 37.535 1.00 67.88 82 LEU A C 1
ATOM 674 O O . LEU A 1 82 ? -18.655 3.030 38.536 1.00 67.88 82 LEU A O 1
ATOM 678 N N . TRP A 1 83 ? -16.751 2.312 37.574 1.00 67.50 83 TRP A N 1
ATOM 679 C CA . TRP A 1 83 ? -16.177 1.716 38.784 1.00 67.50 83 TRP A CA 1
ATOM 680 C C . TRP A 1 83 ? -15.775 2.746 39.846 1.00 67.50 83 TRP A C 1
ATOM 682 O O . TRP A 1 83 ? -16.079 2.572 41.026 1.00 67.50 83 TRP A O 1
ATOM 692 N N . ILE A 1 84 ? -15.106 3.831 39.448 1.00 73.62 84 ILE A N 1
ATOM 693 C CA . ILE A 1 84 ? -14.527 4.804 40.396 1.00 73.62 84 ILE A CA 1
ATOM 694 C C . ILE A 1 84 ? -15.564 5.865 40.842 1.00 73.62 84 ILE A C 1
ATOM 696 O O . ILE A 1 84 ? -15.287 6.663 41.736 1.00 73.62 84 ILE A O 1
ATOM 700 N N . LYS A 1 85 ? -16.785 5.876 40.274 1.00 72.19 85 LYS A N 1
ATOM 701 C CA . LYS A 1 85 ? -17.842 6.883 40.545 1.00 72.19 85 LYS A CA 1
ATOM 702 C C . LYS A 1 85 ? -17.333 8.330 40.431 1.00 72.19 85 LYS A C 1
ATOM 704 O O . LYS A 1 85 ? -17.610 9.185 41.274 1.00 72.19 85 LYS A O 1
ATOM 709 N N . ILE A 1 86 ? -16.577 8.617 39.375 1.00 72.75 86 ILE A N 1
ATOM 710 C CA . ILE A 1 86 ? -16.058 9.965 39.101 1.00 72.75 86 ILE A CA 1
ATOM 711 C C . ILE A 1 86 ? -17.192 10.893 38.639 1.00 72.75 86 ILE A C 1
ATOM 713 O O . ILE A 1 86 ? -18.178 10.461 38.043 1.00 72.75 86 ILE A O 1
ATOM 717 N N . SER A 1 87 ? -17.067 12.194 38.921 1.00 82.00 87 SER A N 1
ATOM 718 C CA . SER A 1 87 ? -18.066 13.180 38.510 1.00 82.00 87 SER A CA 1
ATOM 719 C C . SER A 1 87 ? -18.165 13.291 36.981 1.00 82.00 87 SER A C 1
ATOM 721 O O . SER A 1 87 ? -17.175 13.224 36.249 1.00 82.00 87 SER A O 1
ATOM 723 N N . ARG A 1 88 ? -19.387 13.514 36.484 1.00 78.69 88 ARG A N 1
ATOM 724 C CA . ARG A 1 88 ? -19.686 13.619 35.045 1.00 78.69 88 ARG A CA 1
ATOM 725 C C . ARG A 1 88 ? -18.803 14.633 34.283 1.00 78.69 88 ARG A C 1
ATOM 727 O O . ARG A 1 88 ? -18.392 14.297 33.174 1.00 78.69 88 ARG A O 1
ATOM 734 N N . PRO A 1 89 ? -18.463 15.821 34.831 1.00 86.25 89 PRO A N 1
ATOM 735 C CA . PRO A 1 89 ? -17.585 16.773 34.144 1.00 86.25 89 PRO A CA 1
ATOM 736 C C . PRO A 1 89 ? -16.153 16.256 33.949 1.00 86.25 89 PRO A C 1
ATOM 738 O O . PRO A 1 89 ? -15.568 16.460 32.890 1.00 86.25 89 PRO A O 1
ATOM 741 N N . LEU A 1 90 ? -15.600 15.550 34.943 1.00 81.81 90 LEU A N 1
ATOM 742 C CA . LEU A 1 90 ? -14.256 14.965 34.870 1.00 81.81 90 LEU A CA 1
ATOM 743 C C . LEU A 1 90 ? -14.186 13.855 33.815 1.00 81.81 90 LEU A C 1
ATOM 745 O O . LEU A 1 90 ? -13.245 13.819 33.026 1.00 81.81 90 LEU A O 1
ATOM 749 N N . MET A 1 91 ? -15.218 13.010 33.749 1.00 80.25 91 MET A N 1
ATOM 750 C CA . MET A 1 91 ? -15.354 11.983 32.711 1.00 80.25 91 MET A CA 1
ATOM 751 C C . MET A 1 91 ? -15.391 12.601 31.305 1.00 80.25 91 MET A C 1
ATOM 753 O O . MET A 1 91 ? -14.683 12.152 30.407 1.00 80.25 91 MET A O 1
ATOM 757 N N . GLN A 1 92 ? -16.190 13.654 31.107 1.00 82.62 92 GLN A N 1
ATOM 758 C CA . GLN A 1 92 ? -16.275 14.342 29.815 1.00 82.62 92 GLN A CA 1
ATOM 759 C C . GLN A 1 92 ? -14.945 14.988 29.419 1.00 82.62 92 GLN A C 1
ATOM 761 O O . GLN A 1 92 ? -14.525 14.853 28.271 1.00 82.62 92 GLN A O 1
ATOM 766 N N . ALA A 1 93 ? -14.264 15.649 30.357 1.00 86.19 93 ALA A N 1
ATOM 767 C CA . ALA A 1 93 ? -12.966 16.265 30.099 1.00 86.19 93 ALA A CA 1
ATOM 768 C C . ALA A 1 93 ? -11.911 15.228 29.678 1.00 86.19 93 ALA A C 1
ATOM 770 O O . ALA A 1 93 ? -11.164 15.464 28.729 1.00 86.19 93 ALA A O 1
ATOM 771 N N . ALA A 1 94 ? -11.883 14.065 30.333 1.00 84.38 94 ALA A N 1
ATOM 772 C CA . ALA A 1 94 ? -10.956 12.992 29.996 1.00 84.38 94 ALA A CA 1
ATOM 773 C C . ALA A 1 94 ? -11.242 12.362 28.628 1.00 84.38 94 ALA A C 1
ATOM 775 O O . ALA A 1 94 ? -10.314 12.196 27.842 1.00 84.38 94 ALA A O 1
ATOM 776 N N . LEU A 1 95 ? -12.513 12.098 28.302 1.00 84.50 95 LEU A N 1
ATOM 777 C CA . LEU A 1 95 ? -12.901 11.601 26.976 1.00 84.50 95 LEU A CA 1
ATOM 778 C C . LEU A 1 95 ? -12.503 12.582 25.864 1.00 84.50 95 LEU A C 1
ATOM 780 O O . LEU A 1 95 ? -11.989 12.172 24.825 1.00 84.50 95 LEU A O 1
ATOM 784 N N . VAL A 1 96 ? -12.701 13.886 26.082 1.00 87.69 96 VAL A N 1
ATOM 785 C CA . VAL A 1 96 ? -12.270 14.919 25.128 1.00 87.69 96 VAL A CA 1
ATOM 786 C C . VAL A 1 96 ? -10.749 14.913 24.970 1.00 87.69 96 VAL A C 1
ATOM 788 O O . VAL A 1 96 ? -10.258 14.938 23.842 1.00 87.69 96 VAL A O 1
ATOM 791 N N . ALA A 1 97 ? -9.998 14.846 26.073 1.00 87.75 97 ALA A N 1
ATOM 792 C CA . ALA A 1 97 ? -8.540 14.779 26.029 1.00 87.75 97 ALA A CA 1
ATOM 793 C C . ALA A 1 97 ? -8.045 13.532 25.276 1.00 87.75 97 ALA A C 1
ATOM 795 O O . ALA A 1 97 ? -7.149 13.632 24.439 1.00 87.75 97 ALA A O 1
ATOM 796 N N . GLU A 1 98 ? -8.665 12.379 25.516 1.00 86.38 98 GLU A N 1
ATOM 797 C CA . GLU A 1 98 ? -8.349 11.118 24.848 1.00 86.38 98 GLU A CA 1
ATOM 798 C C . GLU A 1 98 ? -8.573 11.210 23.332 1.00 86.38 98 GLU A C 1
ATOM 800 O O . GLU A 1 98 ? -7.668 10.922 22.545 1.00 86.38 98 GLU A O 1
ATOM 805 N N . ILE A 1 99 ? -9.734 11.719 22.908 1.00 87.50 99 ILE A N 1
ATOM 806 C CA . ILE A 1 99 ? -10.038 11.950 21.490 1.00 87.50 99 ILE A CA 1
ATOM 807 C C . ILE A 1 99 ? -8.988 12.870 20.852 1.00 87.50 99 ILE A C 1
ATOM 809 O O . ILE A 1 99 ? -8.496 12.577 19.761 1.00 87.50 99 ILE A O 1
ATOM 813 N N . LEU A 1 100 ? -8.603 13.960 21.524 1.00 88.25 100 LEU A N 1
ATOM 814 C CA . LEU A 1 100 ? -7.590 14.892 21.015 1.00 88.25 100 LEU A CA 1
ATOM 815 C C . LEU A 1 100 ? -6.217 14.226 20.837 1.00 88.25 100 LEU A C 1
ATOM 817 O O . LEU A 1 100 ? -5.563 14.450 19.813 1.00 88.25 100 LEU A O 1
ATOM 821 N N . ILE A 1 101 ? -5.805 13.377 21.783 1.00 88.31 101 ILE A N 1
ATOM 822 C CA . ILE A 1 101 ? -4.538 12.633 21.716 1.00 88.31 101 ILE A CA 1
ATOM 823 C C . ILE A 1 101 ? -4.505 11.718 20.488 1.00 88.31 101 ILE A C 1
ATOM 825 O O . ILE A 1 101 ? -3.487 11.663 19.799 1.00 88.31 101 ILE A O 1
ATOM 829 N N . PHE A 1 102 ? -5.609 11.036 20.174 1.00 83.56 102 PHE A N 1
ATOM 830 C CA . PHE A 1 102 ? -5.692 10.133 19.021 1.00 83.56 102 PHE A CA 1
ATOM 831 C C . PHE A 1 102 ? -5.948 10.844 17.686 1.00 83.56 102 PHE A C 1
ATOM 833 O O . PHE A 1 102 ? -5.523 10.354 16.636 1.00 83.56 102 PHE A O 1
ATOM 840 N N . LEU A 1 103 ? -6.584 12.017 17.690 1.00 87.06 103 LEU A N 1
ATOM 841 C CA . LEU A 1 103 ? -6.795 12.802 16.472 1.00 87.06 103 LEU A CA 1
ATOM 842 C C . LEU A 1 103 ? -5.471 13.223 15.832 1.00 87.06 103 LEU A C 1
ATOM 844 O O . LEU A 1 103 ? -5.327 13.129 14.612 1.00 87.06 103 LEU A O 1
ATOM 848 N N . PHE A 1 104 ? -4.489 13.635 16.636 1.00 84.88 104 PHE A N 1
ATOM 849 C CA . PHE A 1 104 ? -3.183 14.066 16.138 1.00 84.88 104 PHE A CA 1
ATOM 850 C C . PHE A 1 104 ? -2.478 13.014 15.245 1.00 84.88 104 PHE A C 1
ATOM 852 O O . PHE A 1 104 ? -2.184 13.323 14.083 1.00 84.88 104 PHE A O 1
ATOM 859 N N . PRO A 1 105 ? -2.241 11.761 15.693 1.00 83.81 105 PRO A N 1
ATOM 860 C CA . PRO A 1 105 ? -1.618 10.735 14.861 1.00 83.81 105 PRO A CA 1
ATOM 861 C C . PRO A 1 105 ? -2.495 10.316 13.673 1.00 83.81 105 PRO A C 1
ATOM 863 O O . PRO A 1 105 ? -1.954 10.034 12.602 1.00 83.81 105 PRO A O 1
ATOM 866 N N . ILE A 1 106 ? -3.828 10.316 13.805 1.00 84.25 106 ILE A N 1
ATOM 867 C CA . ILE A 1 106 ? -4.739 9.998 12.691 1.00 84.25 106 ILE A CA 1
ATOM 868 C C . ILE A 1 106 ? -4.613 11.046 11.579 1.00 84.25 106 ILE A C 1
ATOM 870 O O . ILE A 1 106 ? -4.414 10.692 10.413 1.00 84.25 106 ILE A O 1
ATOM 874 N N . VAL A 1 107 ? -4.667 12.335 11.926 1.00 87.75 107 VAL A N 1
ATOM 875 C CA . VAL A 1 107 ? -4.503 13.439 10.968 1.00 87.75 107 VAL A CA 1
ATOM 876 C C . VAL A 1 107 ? -3.127 13.374 10.308 1.00 87.75 107 VAL A C 1
ATOM 878 O O . VAL A 1 107 ? -3.037 13.462 9.081 1.00 87.75 107 VAL A O 1
ATOM 881 N N . TYR A 1 108 ? -2.066 13.137 11.084 1.00 87.19 108 TYR A N 1
ATOM 882 C CA . TYR A 1 108 ? -0.718 12.947 10.548 1.00 87.19 108 TYR A CA 1
ATOM 883 C C . TYR A 1 108 ? -0.661 11.815 9.508 1.00 87.19 108 TYR A C 1
ATOM 885 O O . TYR A 1 108 ? -0.127 11.998 8.409 1.00 87.19 108 TYR A O 1
ATOM 893 N N . LEU A 1 109 ? -1.249 10.652 9.808 1.00 84.31 109 LEU A N 1
ATOM 894 C CA . LEU A 1 109 ? -1.281 9.515 8.886 1.00 84.31 109 LEU A CA 1
ATOM 895 C C . LEU A 1 109 ? -2.083 9.820 7.613 1.00 84.31 109 LEU A C 1
ATOM 897 O O . LEU A 1 109 ? -1.664 9.423 6.522 1.00 84.31 109 LEU A O 1
ATOM 901 N N . ILE A 1 110 ? -3.196 10.552 7.722 1.00 85.69 110 ILE A N 1
ATOM 902 C CA . ILE A 1 110 ? -3.997 10.992 6.569 1.00 85.69 110 ILE A CA 1
ATOM 903 C C . ILE A 1 110 ? -3.188 11.938 5.678 1.00 85.69 110 ILE A C 1
ATOM 905 O O . ILE A 1 110 ? -3.147 11.746 4.458 1.00 85.69 110 ILE A O 1
ATOM 909 N N . LEU A 1 111 ? -2.526 12.939 6.263 1.00 88.00 111 LEU A N 1
ATOM 910 C CA . LEU A 1 111 ? -1.688 13.884 5.522 1.00 88.00 111 LEU A CA 1
ATOM 911 C C . LEU A 1 111 ? -0.540 13.161 4.817 1.00 88.00 111 LEU A C 1
ATOM 913 O O . LEU A 1 111 ? -0.343 13.339 3.613 1.00 88.00 111 LEU A O 1
ATOM 917 N N . ARG A 1 112 ? 0.153 12.265 5.526 1.00 83.62 112 ARG A N 1
ATOM 918 C CA . ARG A 1 112 ? 1.225 11.449 4.951 1.00 83.62 112 ARG A CA 1
ATOM 919 C C . ARG A 1 112 ? 0.723 10.565 3.811 1.00 83.62 112 ARG A C 1
ATOM 921 O O . ARG A 1 112 ? 1.374 10.485 2.774 1.00 83.62 112 ARG A O 1
ATOM 928 N N . ARG A 1 113 ? -0.449 9.937 3.955 1.00 84.94 113 ARG A N 1
ATOM 929 C CA . ARG A 1 113 ? -1.074 9.147 2.880 1.00 84.94 113 ARG A CA 1
ATOM 930 C C . ARG A 1 113 ? -1.340 10.004 1.645 1.00 84.94 113 ARG A C 1
ATOM 932 O O . ARG A 1 113 ? -1.070 9.556 0.535 1.00 84.94 113 ARG A O 1
ATOM 939 N N . ARG A 1 114 ? -1.857 11.226 1.819 1.00 85.44 114 ARG A N 1
ATOM 940 C CA . ARG A 1 114 ? -2.095 12.162 0.706 1.00 85.44 114 ARG A CA 1
ATOM 941 C C . ARG A 1 114 ? -0.792 12.533 0.002 1.00 85.44 114 ARG A C 1
ATOM 943 O O . ARG A 1 114 ? -0.750 12.479 -1.222 1.00 85.44 114 ARG A O 1
ATOM 950 N N . GLN A 1 115 ? 0.263 12.832 0.759 1.00 85.00 115 GLN A N 1
ATOM 951 C CA . GLN A 1 115 ? 1.589 13.128 0.207 1.00 85.00 115 GLN A CA 1
ATOM 952 C C . GLN A 1 115 ? 2.153 11.943 -0.581 1.00 85.00 115 GLN A C 1
ATOM 954 O O . GLN A 1 115 ? 2.573 12.114 -1.719 1.00 85.00 115 GLN A O 1
ATOM 959 N N . VAL A 1 116 ? 2.096 10.731 -0.021 1.00 83.81 116 VAL A N 1
ATOM 960 C CA . VAL A 1 116 ? 2.547 9.508 -0.704 1.00 83.81 116 VAL A CA 1
ATOM 961 C C . VAL A 1 116 ? 1.723 9.254 -1.967 1.00 83.81 116 VAL A C 1
ATOM 963 O O . VAL A 1 116 ? 2.292 8.977 -3.017 1.00 83.81 116 VAL A O 1
ATOM 966 N N . LYS A 1 117 ? 0.396 9.421 -1.912 1.00 84.75 117 LYS A N 1
ATOM 967 C CA . LYS A 1 117 ? -0.483 9.280 -3.083 1.00 84.75 117 LYS A CA 1
ATOM 968 C C . LYS A 1 117 ? -0.130 10.283 -4.182 1.00 84.75 117 LYS A C 1
ATOM 970 O O . LYS A 1 117 ? -0.072 9.900 -5.346 1.00 84.75 117 LYS A O 1
ATOM 975 N N . ALA A 1 118 ? 0.112 11.542 -3.820 1.00 85.94 118 ALA A N 1
ATOM 976 C CA . ALA A 1 118 ? 0.523 12.579 -4.761 1.00 85.94 118 ALA A CA 1
ATOM 977 C C . ALA A 1 118 ? 1.904 12.278 -5.363 1.00 85.94 118 ALA A C 1
ATOM 979 O O . ALA A 1 118 ? 2.066 12.367 -6.575 1.00 85.94 118 ALA A O 1
ATOM 980 N N . ALA A 1 119 ? 2.863 11.838 -4.545 1.00 83.75 119 ALA A N 1
ATOM 981 C CA . ALA A 1 119 ? 4.198 11.459 -4.999 1.00 83.75 119 ALA A CA 1
ATOM 982 C C . ALA A 1 119 ? 4.167 10.255 -5.952 1.00 83.75 119 ALA A C 1
ATOM 984 O O . ALA A 1 119 ? 4.846 10.269 -6.974 1.00 83.75 119 ALA A O 1
ATOM 985 N N . ILE A 1 120 ? 3.352 9.234 -5.661 1.00 80.12 120 ILE A N 1
ATOM 986 C CA . ILE A 1 120 ? 3.147 8.089 -6.560 1.00 80.12 120 ILE A CA 1
ATOM 987 C C . ILE A 1 120 ? 2.506 8.552 -7.865 1.00 80.12 120 ILE A C 1
ATOM 989 O O . ILE A 1 120 ? 2.955 8.142 -8.928 1.00 80.12 120 ILE A O 1
ATOM 993 N N . LYS A 1 121 ? 1.489 9.420 -7.803 1.00 81.50 121 LYS A N 1
ATOM 994 C CA . LYS A 1 121 ? 0.829 9.947 -9.001 1.00 81.50 121 LYS A CA 1
ATOM 995 C C . LYS A 1 121 ? 1.815 10.714 -9.888 1.00 81.50 121 LYS A C 1
ATOM 997 O O . LYS A 1 121 ? 1.934 10.375 -11.056 1.00 81.50 121 LYS A O 1
ATOM 1002 N N . ALA A 1 122 ? 2.581 11.645 -9.318 1.00 81.19 122 ALA A N 1
ATOM 1003 C CA . ALA A 1 122 ? 3.605 12.396 -10.044 1.00 81.19 122 ALA A CA 1
ATOM 1004 C C . ALA A 1 122 ? 4.700 11.477 -10.614 1.00 81.19 122 ALA A C 1
ATOM 1006 O O . ALA A 1 122 ? 5.117 11.620 -11.758 1.00 81.19 122 ALA A O 1
ATOM 1007 N N . LYS A 1 123 ? 5.141 10.477 -9.839 1.00 74.31 123 LYS A N 1
ATOM 1008 C CA . LYS A 1 123 ? 6.116 9.485 -10.307 1.00 74.31 123 LYS A CA 1
ATOM 1009 C C . LYS A 1 123 ? 5.549 8.625 -11.440 1.00 74.31 123 LYS A C 1
ATOM 1011 O O . LYS A 1 123 ? 6.303 8.271 -12.334 1.00 74.31 123 LYS A O 1
ATOM 1016 N N . ASN A 1 124 ? 4.259 8.297 -11.419 1.00 69.06 124 ASN A N 1
ATOM 1017 C CA . ASN A 1 124 ? 3.603 7.510 -12.463 1.00 69.06 124 ASN A CA 1
ATOM 1018 C C . ASN A 1 124 ? 3.355 8.315 -13.743 1.00 69.06 124 ASN A C 1
ATOM 1020 O O . ASN A 1 124 ? 3.610 7.785 -14.817 1.00 69.06 124 ASN A O 1
ATOM 1024 N N . GLU A 1 125 ? 2.958 9.584 -13.636 1.00 69.00 125 GLU A N 1
ATOM 1025 C CA . GLU A 1 125 ? 2.896 10.508 -14.780 1.00 69.00 125 GLU A CA 1
ATOM 1026 C C . GLU A 1 125 ? 4.284 10.645 -15.426 1.00 69.00 125 GLU A C 1
ATOM 1028 O O . GLU A 1 125 ? 4.431 10.503 -16.639 1.00 69.00 125 GLU A O 1
ATOM 1033 N N . ASN A 1 126 ? 5.335 10.772 -14.608 1.00 62.19 126 ASN A N 1
ATOM 1034 C CA . ASN A 1 126 ? 6.704 10.750 -15.110 1.00 62.19 126 ASN A CA 1
ATOM 1035 C C . ASN A 1 126 ? 7.058 9.423 -15.791 1.00 62.19 126 ASN A C 1
ATOM 1037 O O . ASN A 1 126 ? 7.746 9.480 -16.790 1.00 62.19 126 ASN A O 1
ATOM 1041 N N . ILE A 1 127 ? 6.594 8.258 -15.316 1.00 59.16 127 ILE A N 1
ATOM 1042 C CA . ILE A 1 127 ? 6.852 6.936 -15.937 1.00 59.16 127 ILE A CA 1
ATOM 1043 C C . ILE A 1 127 ? 6.136 6.769 -17.285 1.00 59.16 127 ILE A C 1
ATOM 1045 O O . ILE A 1 127 ? 6.649 6.078 -18.172 1.00 59.16 127 ILE A O 1
ATOM 1049 N N . GLU A 1 128 ? 4.940 7.339 -17.431 1.00 56.22 128 GLU A N 1
ATOM 1050 C CA . GLU A 1 128 ? 4.204 7.343 -18.698 1.00 56.22 128 GLU A CA 1
ATOM 1051 C C . GLU A 1 128 ? 4.939 8.191 -19.744 1.00 56.22 128 GLU A C 1
ATOM 1053 O O . GLU A 1 128 ? 5.101 7.734 -20.875 1.00 56.22 128 GLU A O 1
ATOM 1058 N N . HIS A 1 129 ? 5.505 9.333 -19.337 1.00 52.00 129 HIS A N 1
ATOM 1059 C CA . HIS A 1 129 ? 6.364 10.171 -20.183 1.00 52.00 129 HIS A CA 1
ATOM 1060 C C . HIS A 1 129 ? 7.806 9.636 -20.348 1.00 52.00 129 HIS A C 1
ATOM 1062 O O . HIS A 1 129 ? 8.406 9.790 -21.406 1.00 52.00 129 HIS A O 1
ATOM 1068 N N . GLU A 1 130 ? 8.360 8.916 -19.364 1.00 48.25 130 GLU A N 1
ATOM 1069 C CA . GLU A 1 130 ? 9.673 8.236 -19.431 1.00 48.25 130 GLU A CA 1
ATOM 1070 C C . GLU A 1 130 ? 9.680 7.066 -20.423 1.00 48.25 130 GLU A C 1
ATOM 1072 O O . GLU A 1 130 ? 10.744 6.507 -20.701 1.00 48.25 130 GLU A O 1
ATOM 1077 N N . GLY A 1 131 ? 8.515 6.697 -20.974 1.00 47.38 131 GLY A N 1
ATOM 1078 C CA . GLY A 1 131 ? 8.419 5.831 -22.150 1.00 47.38 131 GLY A CA 1
ATOM 1079 C C . GLY A 1 131 ? 9.289 6.309 -23.318 1.00 47.38 131 GLY A C 1
ATOM 1080 O O . GLY A 1 131 ? 9.765 5.463 -24.074 1.00 47.38 131 GLY A O 1
ATOM 1081 N N . ASP A 1 132 ? 9.577 7.613 -23.384 1.00 42.81 132 ASP A N 1
ATOM 1082 C CA . ASP A 1 132 ? 10.455 8.223 -24.387 1.00 42.81 132 ASP A CA 1
ATOM 1083 C C . ASP A 1 132 ? 11.937 8.294 -23.978 1.00 42.81 132 ASP A C 1
ATOM 1085 O O . ASP A 1 132 ? 12.805 8.402 -24.838 1.00 42.81 132 ASP A O 1
ATOM 1089 N N . ILE A 1 133 ? 12.282 8.201 -22.688 1.00 47.47 133 ILE A N 1
ATOM 1090 C CA . ILE A 1 133 ? 13.616 8.612 -22.196 1.00 47.47 133 ILE A CA 1
ATOM 1091 C C . ILE A 1 133 ? 14.657 7.472 -22.185 1.00 47.47 133 ILE A C 1
ATOM 1093 O O . ILE A 1 133 ? 15.816 7.698 -21.848 1.00 47.47 133 ILE A O 1
ATOM 1097 N N . SER A 1 134 ? 14.335 6.234 -22.588 1.00 51.72 134 SER A N 1
ATOM 1098 C CA . SER A 1 134 ? 15.368 5.176 -22.548 1.00 51.72 134 SER A CA 1
ATOM 1099 C C . SER A 1 134 ? 15.248 3.991 -23.504 1.00 51.72 134 SER A C 1
ATOM 1101 O O . SER A 1 134 ? 15.818 2.927 -23.250 1.00 51.72 134 SER A O 1
ATOM 1103 N N . ARG A 1 135 ? 14.558 4.145 -24.635 1.00 58.66 135 ARG A N 1
ATOM 1104 C CA . ARG A 1 135 ? 14.767 3.194 -25.730 1.00 58.66 135 ARG A CA 1
ATOM 1105 C C . ARG A 1 135 ? 16.139 3.479 -26.325 1.00 58.66 135 ARG A C 1
ATOM 1107 O O . ARG A 1 135 ? 16.343 4.550 -26.882 1.00 58.66 135 ARG A O 1
ATOM 1114 N N . VAL A 1 136 ? 17.076 2.539 -26.190 1.00 63.44 136 VAL A N 1
ATOM 1115 C CA . VAL A 1 136 ? 18.298 2.551 -27.005 1.00 63.44 136 VAL A CA 1
ATOM 1116 C C . VAL A 1 136 ? 17.819 2.531 -28.457 1.00 63.44 136 VAL A C 1
ATOM 1118 O O . VAL A 1 136 ? 17.280 1.523 -28.917 1.00 63.44 136 VAL A O 1
ATOM 1121 N N . THR A 1 137 ? 17.902 3.673 -29.134 1.00 64.81 137 THR A N 1
ATOM 1122 C CA . THR A 1 137 ? 17.345 3.857 -30.472 1.00 64.81 137 THR A CA 1
ATOM 1123 C C . THR A 1 137 ? 18.179 3.075 -31.473 1.00 64.81 137 THR A C 1
ATOM 1125 O O . THR A 1 137 ? 19.389 3.268 -31.589 1.00 64.81 137 THR A O 1
ATOM 1128 N N . PHE A 1 138 ? 17.517 2.147 -32.158 1.00 72.81 138 PHE A N 1
ATOM 1129 C CA . PHE A 1 138 ? 18.101 1.408 -33.263 1.00 72.81 138 PHE A CA 1
ATOM 1130 C C . PHE A 1 138 ? 17.997 2.254 -34.532 1.00 72.81 138 PHE A C 1
ATOM 1132 O O . PHE A 1 138 ? 16.907 2.692 -34.898 1.00 72.81 138 PHE A O 1
ATOM 1139 N N . ASP A 1 139 ? 19.132 2.494 -35.172 1.00 75.38 139 ASP A N 1
ATOM 1140 C CA . ASP A 1 139 ? 19.241 3.168 -36.456 1.00 75.38 139 ASP A CA 1
ATOM 1141 C C . ASP A 1 139 ? 19.374 2.101 -37.543 1.00 75.38 139 ASP A C 1
ATOM 1143 O O . ASP A 1 139 ? 20.436 1.500 -37.727 1.00 75.38 139 ASP A O 1
ATOM 1147 N N . SER A 1 140 ? 18.267 1.840 -38.237 1.00 73.94 140 SER A N 1
ATOM 1148 C CA . SER A 1 140 ? 18.205 0.833 -39.295 1.00 73.94 140 SER A CA 1
ATOM 1149 C C . SER A 1 140 ? 19.063 1.183 -40.508 1.00 73.94 140 SER A C 1
ATOM 1151 O O . SER A 1 140 ? 19.440 0.282 -41.249 1.00 73.94 140 SER A O 1
ATOM 1153 N N . GLU A 1 141 ? 19.408 2.460 -40.715 1.00 76.75 141 GLU A N 1
ATOM 1154 C CA . GLU A 1 141 ? 20.281 2.880 -41.823 1.00 76.75 141 GLU A CA 1
ATOM 1155 C C . GLU A 1 141 ? 21.736 2.441 -41.604 1.00 76.75 141 GLU A C 1
ATOM 1157 O O . GLU A 1 141 ? 22.531 2.393 -42.541 1.00 76.75 141 GLU A O 1
ATOM 1162 N N . ARG A 1 142 ? 22.084 2.095 -40.360 1.00 74.75 142 ARG A N 1
ATOM 1163 C CA . ARG A 1 142 ? 23.422 1.667 -39.937 1.00 74.75 142 ARG A CA 1
ATOM 1164 C C . ARG A 1 142 ? 23.491 0.190 -39.566 1.00 74.75 142 ARG A C 1
ATOM 1166 O O . ARG A 1 142 ? 24.475 -0.252 -38.980 1.00 74.75 142 ARG A O 1
ATOM 1173 N N . GLU A 1 143 ? 22.464 -0.583 -39.902 1.00 72.00 143 GLU A N 1
ATOM 1174 C CA . GLU A 1 143 ? 22.396 -2.009 -39.582 1.00 72.00 143 GLU A CA 1
ATOM 1175 C C . GLU A 1 143 ? 23.562 -2.815 -40.184 1.00 72.00 143 GLU A C 1
ATOM 1177 O O . GLU A 1 143 ? 24.075 -3.736 -39.543 1.00 72.00 143 GLU A O 1
ATOM 1182 N N . ASP A 1 144 ? 24.015 -2.433 -41.379 1.00 71.88 144 ASP A N 1
ATOM 1183 C CA . ASP A 1 144 ? 25.120 -3.089 -42.086 1.00 71.88 144 ASP A CA 1
ATOM 1184 C C . ASP A 1 144 ? 26.510 -2.689 -41.543 1.00 71.88 144 ASP A C 1
ATOM 1186 O O . ASP A 1 144 ? 27.520 -3.309 -41.887 1.00 71.88 144 ASP A O 1
ATOM 1190 N N . ASP A 1 145 ? 26.584 -1.680 -40.664 1.00 80.62 145 ASP A N 1
ATOM 1191 C CA . ASP A 1 145 ? 27.813 -1.260 -39.989 1.00 80.62 145 ASP A CA 1
ATOM 1192 C C . ASP A 1 145 ? 28.068 -2.129 -38.740 1.00 80.62 145 ASP A C 1
ATOM 1194 O O . ASP A 1 145 ? 27.421 -2.008 -37.694 1.00 80.62 145 ASP A O 1
ATOM 1198 N N . GLU A 1 146 ? 29.066 -3.016 -38.817 1.00 77.38 146 GLU A N 1
ATOM 1199 C CA . GLU A 1 146 ? 29.422 -3.910 -37.709 1.00 77.38 146 GLU A CA 1
ATOM 1200 C C . GLU A 1 146 ? 29.912 -3.149 -36.462 1.00 77.38 146 GLU A C 1
ATOM 1202 O O . GLU A 1 146 ? 29.651 -3.591 -35.334 1.00 77.38 146 GLU A O 1
ATOM 1207 N N . GLN A 1 147 ? 30.581 -1.999 -36.621 1.00 80.06 147 GLN A N 1
ATOM 1208 C CA . GLN A 1 147 ? 31.002 -1.183 -35.479 1.00 80.06 147 GLN A CA 1
ATOM 1209 C C . GLN A 1 147 ? 29.786 -0.589 -34.769 1.00 80.06 147 GLN A C 1
ATOM 1211 O O . GLN A 1 147 ? 29.709 -0.655 -33.534 1.00 80.06 147 GLN A O 1
ATOM 1216 N N . TYR A 1 148 ? 28.807 -0.096 -35.533 1.00 80.19 148 TYR A N 1
ATOM 1217 C CA . TYR A 1 148 ? 27.527 0.355 -34.994 1.00 80.19 148 TYR A CA 1
ATOM 1218 C C . TYR A 1 148 ? 26.796 -0.781 -34.267 1.00 80.19 148 TYR A C 1
ATOM 1220 O O . TYR A 1 148 ? 26.419 -0.628 -33.102 1.00 80.19 148 TYR A O 1
ATOM 1228 N N . MET A 1 149 ? 26.688 -1.962 -34.878 1.00 81.69 149 MET A N 1
ATOM 1229 C CA . MET A 1 149 ? 26.010 -3.116 -34.276 1.00 81.69 149 MET A CA 1
ATOM 1230 C C . MET A 1 149 ? 26.703 -3.619 -33.001 1.00 81.69 149 MET A C 1
ATOM 1232 O O . MET A 1 149 ? 26.045 -4.002 -32.023 1.00 81.69 149 MET A O 1
ATOM 1236 N N . MET A 1 150 ? 28.039 -3.593 -32.951 1.00 83.00 150 MET A N 1
ATOM 1237 C CA . MET A 1 150 ? 28.802 -3.886 -31.732 1.00 83.00 150 MET A CA 1
ATOM 1238 C C . MET A 1 150 ? 28.569 -2.852 -30.630 1.00 83.00 150 MET A C 1
ATOM 1240 O O . MET A 1 150 ? 28.433 -3.230 -29.458 1.00 83.00 150 MET A O 1
ATOM 1244 N N . PHE A 1 151 ? 28.511 -1.572 -30.990 1.00 81.94 151 PHE A N 1
ATOM 1245 C CA . PHE A 1 151 ? 28.244 -0.477 -30.066 1.00 81.94 151 PHE A CA 1
ATOM 1246 C C . PHE A 1 151 ? 26.813 -0.534 -29.512 1.00 81.94 151 PHE A C 1
ATOM 1248 O O . PHE A 1 151 ? 26.635 -0.525 -28.291 1.00 81.94 151 PHE A O 1
ATOM 1255 N N . TYR A 1 152 ? 25.811 -0.710 -30.375 1.00 81.81 152 TYR A N 1
ATOM 1256 C CA . TYR A 1 152 ? 24.401 -0.864 -30.007 1.00 81.81 152 TYR A CA 1
ATOM 1257 C C . TYR A 1 152 ? 24.196 -2.025 -29.030 1.00 81.81 152 TYR A C 1
ATOM 1259 O O . TYR A 1 152 ? 23.643 -1.867 -27.940 1.00 81.81 152 TYR A O 1
ATOM 1267 N N . LYS A 1 153 ? 24.761 -3.194 -29.348 1.00 85.62 153 LYS A N 1
ATOM 1268 C CA . LYS A 1 153 ? 24.722 -4.365 -28.465 1.00 85.62 153 LYS A CA 1
ATOM 1269 C C . LYS A 1 153 ? 25.356 -4.105 -27.097 1.00 85.62 153 LYS A C 1
ATOM 1271 O O . LYS A 1 153 ? 24.897 -4.664 -26.097 1.00 85.62 153 LYS A O 1
ATOM 1276 N N . ARG A 1 154 ? 26.441 -3.323 -27.035 1.00 83.31 154 ARG A N 1
ATOM 1277 C CA . ARG A 1 154 ? 27.102 -2.966 -25.770 1.00 83.31 154 ARG A CA 1
ATOM 1278 C C . ARG A 1 154 ? 26.198 -2.070 -24.927 1.00 83.31 154 ARG A C 1
ATOM 1280 O O . ARG A 1 154 ? 25.983 -2.399 -23.762 1.00 83.31 154 ARG A O 1
ATOM 1287 N N . GLN A 1 155 ? 25.615 -1.037 -25.530 1.00 80.75 155 GLN A N 1
ATOM 1288 C CA . GLN A 1 155 ? 24.648 -0.162 -24.862 1.00 80.75 155 GLN A CA 1
ATOM 1289 C C . GLN A 1 155 ? 23.443 -0.942 -24.336 1.00 80.75 155 GLN A C 1
ATOM 1291 O O . GLN A 1 155 ? 23.060 -0.791 -23.181 1.00 80.75 155 GLN A O 1
ATOM 1296 N N . LEU A 1 156 ? 22.886 -1.846 -25.143 1.00 83.69 156 LEU A N 1
ATOM 1297 C CA . LEU A 1 156 ? 21.721 -2.636 -24.757 1.00 83.69 156 LEU A CA 1
ATOM 1298 C C . LEU A 1 156 ? 22.022 -3.588 -23.587 1.00 83.69 156 LEU A C 1
ATOM 1300 O O . LEU A 1 156 ? 21.195 -3.766 -22.693 1.00 83.69 156 LEU A O 1
ATOM 1304 N N . LYS A 1 157 ? 23.230 -4.167 -23.541 1.00 85.38 157 LYS A N 1
ATOM 1305 C CA . LYS A 1 157 ? 23.691 -4.961 -22.390 1.00 85.38 157 LYS A CA 1
ATOM 1306 C C . LYS A 1 157 ? 23.820 -4.122 -21.123 1.00 85.38 157 LYS A C 1
ATOM 1308 O O . LYS A 1 157 ? 23.366 -4.558 -20.066 1.00 85.38 157 LYS A O 1
ATOM 1313 N N . GLU A 1 158 ? 24.451 -2.958 -21.226 1.00 84.25 158 GLU A N 1
ATOM 1314 C CA . GLU A 1 158 ? 24.637 -2.046 -20.099 1.00 84.25 158 GLU A CA 1
ATOM 1315 C C . GLU A 1 158 ? 23.285 -1.577 -19.561 1.00 84.25 158 GLU A C 1
ATOM 1317 O O . GLU A 1 158 ? 22.992 -1.755 -18.377 1.00 84.25 158 GLU A O 1
ATOM 1322 N N . PHE A 1 159 ? 22.404 -1.127 -20.450 1.00 82.94 159 PHE A N 1
ATOM 1323 C CA . PHE A 1 159 ? 21.054 -0.713 -20.108 1.00 82.94 159 PHE A CA 1
ATOM 1324 C C . PHE A 1 159 ? 20.258 -1.829 -19.417 1.00 82.94 159 PHE A C 1
ATOM 1326 O O . PHE A 1 159 ? 19.706 -1.625 -18.332 1.00 82.94 159 PHE A O 1
ATOM 1333 N N . ASN A 1 160 ? 20.248 -3.039 -19.990 1.00 85.19 160 ASN A N 1
ATOM 1334 C CA . ASN A 1 160 ? 19.567 -4.188 -19.389 1.00 85.19 160 ASN A CA 1
ATOM 1335 C C . ASN A 1 160 ? 20.131 -4.520 -18.002 1.00 85.19 160 ASN A C 1
ATOM 1337 O O . ASN A 1 160 ? 19.369 -4.876 -17.106 1.00 85.19 160 ASN A O 1
ATOM 1341 N N . SER A 1 161 ? 21.445 -4.384 -17.800 1.00 84.50 161 SER A N 1
ATOM 1342 C CA . SER A 1 161 ? 22.078 -4.636 -16.502 1.00 84.50 161 SER A CA 1
ATOM 1343 C C . SER A 1 161 ? 21.641 -3.629 -15.431 1.00 84.50 161 SER A C 1
ATOM 1345 O O . SER A 1 161 ? 21.309 -4.026 -14.311 1.00 84.50 161 SER A O 1
ATOM 1347 N N . VAL A 1 162 ? 21.555 -2.343 -15.788 1.00 83.50 162 VAL A N 1
ATOM 1348 C CA . VAL A 1 162 ? 21.104 -1.272 -14.892 1.00 83.50 162 VAL A CA 1
ATOM 1349 C C . VAL A 1 162 ? 19.630 -1.464 -14.549 1.00 83.50 162 VAL A C 1
ATOM 1351 O O . VAL A 1 162 ? 19.273 -1.489 -13.369 1.00 83.50 162 VAL A O 1
ATOM 1354 N N . LYS A 1 163 ? 18.776 -1.704 -15.551 1.00 83.19 163 LYS A N 1
ATOM 1355 C CA . LYS A 1 163 ? 17.344 -1.942 -15.321 1.00 83.19 163 LYS A CA 1
ATOM 1356 C C . LYS A 1 163 ? 17.072 -3.203 -14.518 1.00 83.19 163 LYS A C 1
ATOM 1358 O O . LYS A 1 163 ? 16.237 -3.170 -13.620 1.00 83.19 163 LYS A O 1
ATOM 1363 N N . LEU A 1 164 ? 17.804 -4.286 -14.765 1.00 86.50 164 LEU A N 1
ATOM 1364 C CA . LEU A 1 164 ? 17.698 -5.498 -13.954 1.00 86.50 164 LEU A CA 1
ATOM 1365 C C . LEU A 1 164 ? 18.043 -5.225 -12.484 1.00 86.50 164 LEU A C 1
ATOM 1367 O O . LEU A 1 164 ? 17.377 -5.750 -11.593 1.00 86.50 164 LEU A O 1
ATOM 1371 N N . LYS A 1 165 ? 19.060 -4.398 -12.212 1.00 87.25 165 LYS A N 1
ATOM 1372 C CA . LYS A 1 165 ? 19.406 -3.997 -10.842 1.00 87.25 165 LYS A CA 1
ATOM 1373 C C . LYS A 1 165 ? 18.279 -3.188 -10.194 1.00 87.25 165 LYS A C 1
ATOM 1375 O O . LYS A 1 165 ? 17.928 -3.473 -9.054 1.00 87.25 165 LYS A O 1
ATOM 1380 N N . GLU A 1 166 ? 17.688 -2.234 -10.914 1.00 85.00 166 GLU A N 1
ATOM 1381 C CA . GLU A 1 166 ? 16.527 -1.472 -10.429 1.00 85.00 166 GLU A CA 1
ATOM 1382 C C . GLU A 1 166 ? 15.327 -2.378 -10.128 1.00 85.00 166 GLU A C 1
ATOM 1384 O O . GLU A 1 166 ? 14.722 -2.247 -9.066 1.00 85.00 166 GLU A O 1
ATOM 1389 N N . VAL A 1 167 ? 15.003 -3.316 -11.027 1.00 87.75 167 VAL A N 1
ATOM 1390 C CA . VAL A 1 167 ? 13.913 -4.287 -10.828 1.00 87.75 167 VAL A CA 1
ATOM 1391 C C . VAL A 1 167 ? 14.148 -5.102 -9.560 1.00 87.75 167 VAL A C 1
ATOM 1393 O O . VAL A 1 167 ? 13.265 -5.148 -8.712 1.00 87.75 167 VAL A O 1
ATOM 1396 N N . LYS A 1 168 ? 15.351 -5.658 -9.371 1.00 88.69 168 LYS A N 1
ATOM 1397 C CA . LYS A 1 168 ? 15.685 -6.436 -8.165 1.00 88.69 168 LYS A CA 1
ATOM 1398 C C . LYS A 1 168 ? 15.545 -5.623 -6.877 1.00 88.69 168 LYS A C 1
ATOM 1400 O O . LYS A 1 168 ? 15.083 -6.149 -5.869 1.00 88.69 168 LYS A O 1
ATOM 1405 N N . ILE A 1 169 ? 15.942 -4.349 -6.898 1.00 88.06 169 ILE A N 1
ATOM 1406 C CA . ILE A 1 169 ? 15.779 -3.452 -5.745 1.00 88.06 169 ILE A CA 1
ATOM 1407 C C . ILE A 1 169 ? 14.291 -3.244 -5.440 1.00 88.06 169 ILE A C 1
ATOM 1409 O O . ILE A 1 169 ? 13.892 -3.326 -4.281 1.00 88.06 169 ILE A O 1
ATOM 1413 N N . LEU A 1 170 ? 13.469 -3.008 -6.466 1.00 88.00 170 LEU A N 1
ATOM 1414 C CA . LEU A 1 170 ? 12.030 -2.810 -6.292 1.00 88.00 170 LEU A CA 1
ATOM 1415 C C . LEU A 1 170 ? 11.322 -4.087 -5.820 1.00 88.00 170 LEU A C 1
ATOM 1417 O O . LEU A 1 170 ? 10.459 -4.009 -4.953 1.00 88.00 170 LEU A O 1
ATOM 1421 N N . GLU A 1 171 ? 11.687 -5.258 -6.343 1.00 89.94 171 GLU A N 1
ATOM 1422 C CA . GLU A 1 171 ? 11.158 -6.549 -5.880 1.00 89.94 171 GLU A CA 1
ATOM 1423 C C . GLU A 1 171 ? 11.474 -6.791 -4.399 1.00 89.94 171 GLU A C 1
ATOM 1425 O O . GLU A 1 171 ? 10.600 -7.196 -3.627 1.00 89.94 171 GLU A O 1
ATOM 1430 N N . GLU A 1 172 ? 12.703 -6.489 -3.976 1.00 90.38 172 GLU A N 1
ATOM 1431 C CA . GLU A 1 172 ? 13.096 -6.594 -2.572 1.00 90.38 172 GLU A CA 1
ATOM 1432 C C . GLU A 1 172 ? 12.347 -5.579 -1.695 1.00 90.38 172 GLU A C 1
ATOM 1434 O O . GLU A 1 172 ? 11.889 -5.917 -0.601 1.00 90.38 172 GLU A O 1
ATOM 1439 N N . GLU A 1 173 ? 12.136 -4.354 -2.181 1.00 89.19 173 GLU A N 1
ATOM 1440 C CA . GLU A 1 173 ? 11.313 -3.357 -1.493 1.00 89.19 173 GLU A CA 1
ATOM 1441 C C . GLU A 1 173 ? 9.864 -3.842 -1.322 1.00 89.19 173 GLU A C 1
ATOM 1443 O O . GLU A 1 173 ? 9.318 -3.762 -0.218 1.00 89.19 173 GLU A O 1
ATOM 1448 N N . ILE A 1 174 ? 9.256 -4.417 -2.367 1.00 87.62 174 ILE A N 1
ATOM 1449 C CA . ILE A 1 174 ? 7.922 -5.035 -2.298 1.00 87.62 174 ILE A CA 1
ATOM 1450 C C . ILE A 1 174 ? 7.907 -6.129 -1.232 1.00 87.62 174 ILE A C 1
ATOM 1452 O O . ILE A 1 174 ? 6.998 -6.161 -0.398 1.00 87.62 174 ILE A O 1
ATOM 1456 N N . ARG A 1 175 ? 8.914 -7.007 -1.220 1.00 88.50 175 ARG A N 1
ATOM 1457 C CA . ARG A 1 175 ? 9.032 -8.094 -0.240 1.00 88.50 175 ARG A CA 1
ATOM 1458 C C . ARG A 1 175 ? 9.114 -7.562 1.193 1.00 88.50 175 ARG A C 1
ATOM 1460 O O . ARG A 1 175 ? 8.418 -8.063 2.080 1.00 88.50 175 ARG A O 1
ATOM 1467 N N . LEU A 1 176 ? 9.916 -6.525 1.429 1.00 86.44 176 LEU A N 1
ATOM 1468 C CA . LEU A 1 176 ? 10.062 -5.895 2.743 1.00 86.44 176 LEU A CA 1
ATOM 1469 C C . LEU A 1 176 ? 8.785 -5.179 3.191 1.00 86.44 176 LEU A C 1
ATOM 1471 O O . LEU A 1 176 ? 8.366 -5.340 4.341 1.00 86.44 176 LEU A O 1
ATOM 1475 N N . LEU A 1 177 ? 8.137 -4.426 2.295 1.00 84.62 177 LEU A N 1
ATOM 1476 C CA . LEU A 1 177 ? 6.842 -3.793 2.559 1.00 84.62 177 LEU A CA 1
ATOM 1477 C C . LEU A 1 177 ? 5.807 -4.840 2.951 1.00 84.62 177 LEU A C 1
ATOM 1479 O O . LEU A 1 177 ? 5.127 -4.699 3.962 1.00 84.62 177 LEU A O 1
ATOM 1483 N N . ARG A 1 178 ? 5.754 -5.932 2.198 1.00 83.88 178 ARG A N 1
ATOM 1484 C CA . ARG A 1 178 ? 4.849 -7.050 2.417 1.00 83.88 178 ARG A CA 1
ATOM 1485 C C . ARG A 1 178 ? 5.063 -7.713 3.786 1.00 83.88 178 A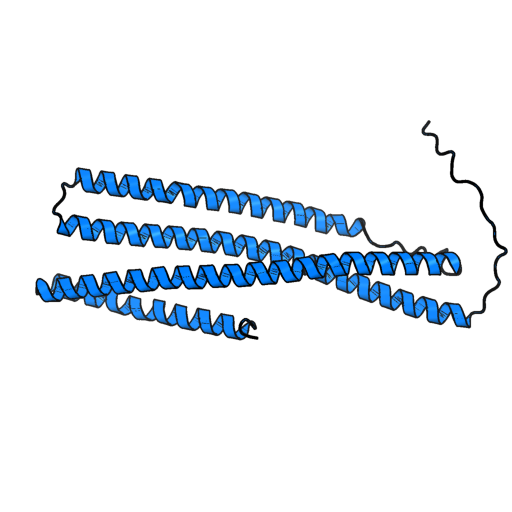RG A C 1
ATOM 1487 O O . ARG A 1 178 ? 4.101 -7.895 4.529 1.00 83.88 178 ARG A O 1
ATOM 1494 N N . LYS A 1 179 ? 6.316 -7.994 4.166 1.00 85.12 179 LYS A N 1
ATOM 1495 C CA . LYS A 1 179 ? 6.662 -8.540 5.494 1.00 85.12 179 LYS A CA 1
ATOM 1496 C C . LYS A 1 179 ? 6.292 -7.579 6.625 1.00 85.12 179 LYS A C 1
ATOM 1498 O O . LYS A 1 179 ? 5.761 -7.999 7.652 1.00 85.12 179 LYS A O 1
ATOM 1503 N N . ARG A 1 180 ? 6.569 -6.285 6.449 1.00 83.06 180 ARG A N 1
ATOM 1504 C CA . ARG A 1 180 ? 6.239 -5.262 7.446 1.00 83.06 180 ARG A CA 1
ATOM 1505 C C . ARG A 1 180 ? 4.728 -5.124 7.615 1.00 83.06 180 ARG A C 1
ATOM 1507 O O . ARG A 1 180 ? 4.273 -5.067 8.751 1.00 83.06 180 ARG A O 1
ATOM 1514 N N . ASN A 1 181 ? 3.970 -5.088 6.521 1.00 79.88 181 ASN A N 1
ATOM 1515 C CA . ASN A 1 181 ? 2.510 -5.022 6.561 1.00 79.88 181 ASN A CA 1
ATOM 1516 C C . ASN A 1 181 ? 1.945 -6.211 7.338 1.00 79.88 181 ASN A C 1
ATOM 1518 O O . ASN A 1 181 ? 1.211 -5.994 8.292 1.00 79.88 181 ASN A O 1
ATOM 1522 N N . PHE A 1 182 ? 2.398 -7.429 7.031 1.00 78.94 182 PHE A N 1
ATOM 1523 C CA . PHE A 1 182 ? 1.972 -8.639 7.736 1.00 78.94 182 PHE A CA 1
ATOM 1524 C C . PHE A 1 182 ? 2.197 -8.566 9.255 1.00 78.94 182 PHE A C 1
ATOM 1526 O O . PHE A 1 182 ? 1.309 -8.906 10.039 1.00 78.94 182 PHE A O 1
ATOM 1533 N N . LEU A 1 183 ? 3.367 -8.083 9.691 1.00 81.25 183 LEU A N 1
ATOM 1534 C CA . LEU A 1 183 ? 3.652 -7.931 11.118 1.00 81.25 183 LEU A CA 1
ATOM 1535 C C . LEU A 1 183 ? 2.697 -6.926 11.779 1.00 81.25 183 LEU A C 1
ATOM 1537 O O . LEU A 1 183 ? 2.177 -7.190 12.857 1.00 81.25 183 LEU A O 1
ATOM 1541 N N . TRP A 1 184 ? 2.438 -5.792 11.126 1.00 77.00 184 TRP A N 1
ATOM 1542 C CA . TRP A 1 184 ? 1.507 -4.783 11.636 1.00 77.00 184 TRP A CA 1
ATOM 1543 C C . TRP A 1 184 ? 0.058 -5.274 11.672 1.00 77.00 184 TRP A C 1
ATOM 1545 O O . TRP A 1 184 ? -0.632 -4.998 12.650 1.00 77.00 184 TRP A O 1
ATOM 1555 N N . GLU A 1 185 ? -0.391 -6.005 10.652 1.00 74.38 185 GLU A N 1
ATOM 1556 C CA . GLU A 1 185 ? -1.719 -6.631 10.617 1.00 74.38 185 GLU A CA 1
ATOM 1557 C C . GLU A 1 185 ? -1.876 -7.621 11.769 1.00 74.38 185 GLU A C 1
ATOM 1559 O O . GLU A 1 185 ? -2.841 -7.540 12.525 1.00 74.38 185 GLU A O 1
ATOM 1564 N N . THR A 1 186 ? -0.886 -8.494 11.962 1.00 75.94 186 THR A N 1
ATOM 1565 C CA . THR A 1 186 ? -0.912 -9.509 13.023 1.00 75.94 186 THR A CA 1
ATOM 1566 C C . THR A 1 186 ? -0.933 -8.866 14.408 1.00 75.94 186 THR A C 1
ATOM 1568 O O . THR A 1 186 ? -1.792 -9.196 15.224 1.00 75.94 186 THR A O 1
ATOM 1571 N N . THR A 1 187 ? -0.032 -7.913 14.674 1.00 76.62 187 THR A N 1
ATOM 1572 C CA . THR A 1 187 ? 0.023 -7.217 15.968 1.00 76.62 187 THR A CA 1
ATOM 1573 C C . THR A 1 187 ? -1.249 -6.415 16.217 1.00 76.62 187 THR A C 1
ATOM 1575 O O . THR A 1 187 ? -1.807 -6.469 17.310 1.00 76.62 187 THR A O 1
ATOM 1578 N N . GLY A 1 188 ? -1.736 -5.695 15.204 1.00 72.94 188 GLY A N 1
ATOM 1579 C CA . GLY A 1 188 ? -2.960 -4.915 15.300 1.00 72.94 188 GLY A CA 1
ATOM 1580 C C . GLY A 1 188 ? -4.172 -5.774 15.644 1.00 72.94 188 GLY A C 1
ATOM 1581 O O . GLY A 1 188 ? -4.853 -5.528 16.639 1.00 72.94 188 GLY A O 1
ATOM 1582 N N . MET A 1 189 ? -4.389 -6.833 14.870 1.00 72.56 189 MET A N 1
ATOM 1583 C CA . MET A 1 189 ? -5.490 -7.761 15.099 1.00 72.56 189 MET A CA 1
ATOM 1584 C C . MET A 1 189 ? -5.382 -8.467 16.451 1.00 72.56 189 MET A C 1
ATOM 1586 O O . MET A 1 189 ? -6.397 -8.626 17.125 1.00 72.56 189 MET A O 1
ATOM 1590 N N . ALA A 1 190 ? -4.178 -8.857 16.881 1.00 76.31 190 ALA A N 1
ATOM 1591 C CA . ALA A 1 190 ? -3.967 -9.442 18.204 1.00 76.31 190 ALA A CA 1
ATOM 1592 C C . ALA A 1 190 ? -4.384 -8.480 19.328 1.00 76.31 190 ALA A C 1
ATOM 1594 O O . ALA A 1 190 ? -5.093 -8.891 20.244 1.00 76.31 190 ALA A O 1
ATOM 1595 N N . MET A 1 191 ? -4.021 -7.194 19.233 1.00 72.25 191 MET A N 1
ATOM 1596 C CA . MET A 1 191 ? -4.457 -6.179 20.201 1.00 72.25 191 MET A CA 1
ATOM 1597 C C . MET A 1 191 ? -5.984 -6.025 20.216 1.00 72.25 191 MET A C 1
ATOM 1599 O O . MET A 1 191 ? -6.576 -6.006 21.293 1.00 72.25 191 MET A O 1
ATOM 1603 N N . CYS A 1 192 ? -6.634 -5.977 19.047 1.00 70.38 192 CYS A N 1
ATOM 1604 C CA . CYS A 1 192 ? -8.096 -5.899 18.961 1.00 70.38 192 CYS A CA 1
ATOM 1605 C C . CYS A 1 192 ? -8.786 -7.122 19.585 1.00 70.38 192 CYS A C 1
ATOM 1607 O O . CYS A 1 192 ? -9.748 -6.966 20.332 1.00 70.38 192 CYS A O 1
ATOM 1609 N N . VAL A 1 193 ? -8.291 -8.335 19.315 1.00 73.50 193 VAL A N 1
ATOM 1610 C CA . VAL A 1 193 ? -8.853 -9.577 19.870 1.00 73.50 193 VAL A CA 1
ATOM 1611 C C . VAL A 1 193 ? -8.673 -9.636 21.385 1.00 73.50 193 VAL A C 1
ATOM 1613 O O . VAL A 1 193 ? -9.632 -9.930 22.093 1.00 73.50 193 VAL A O 1
ATOM 1616 N N . LEU A 1 194 ? -7.478 -9.323 21.896 1.00 74.69 194 LEU A N 1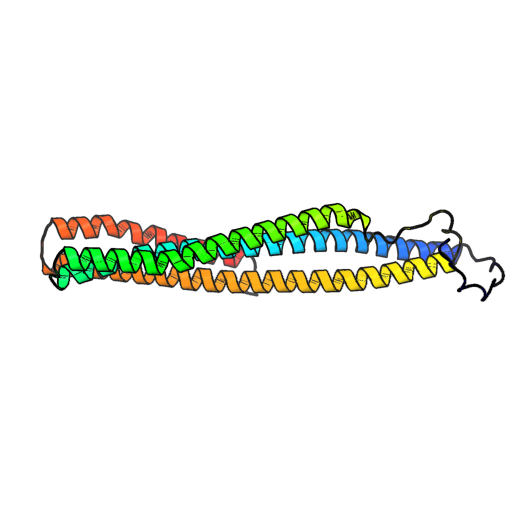
ATOM 1617 C CA . LEU A 1 194 ? -7.213 -9.301 23.338 1.00 74.69 194 LEU A CA 1
ATOM 1618 C C . LEU A 1 194 ? -8.081 -8.265 24.056 1.00 74.69 194 LEU A C 1
ATOM 1620 O O . LEU A 1 194 ? -8.648 -8.565 25.103 1.00 74.69 194 LEU A O 1
ATOM 1624 N N . SER A 1 195 ? -8.232 -7.074 23.473 1.00 71.00 195 SER A N 1
ATOM 1625 C CA . SER A 1 195 ? -9.123 -6.041 24.001 1.00 71.00 195 SER A CA 1
ATOM 1626 C C . SER A 1 195 ? -10.578 -6.507 24.043 1.00 71.00 195 SER A C 1
ATOM 1628 O O . SER A 1 195 ? -11.252 -6.302 25.051 1.00 71.00 195 SER A O 1
ATOM 1630 N N . PHE A 1 196 ? -11.056 -7.162 22.984 1.00 70.56 196 PHE A N 1
ATOM 1631 C CA . PHE A 1 196 ? -12.426 -7.663 22.941 1.00 70.56 196 PHE A CA 1
ATOM 1632 C C . PHE A 1 196 ? -12.655 -8.789 23.956 1.00 70.56 196 PHE A C 1
ATOM 1634 O O . PHE A 1 196 ? -13.661 -8.792 24.660 1.00 70.56 196 PHE A O 1
ATOM 1641 N N . LEU A 1 197 ? -11.702 -9.719 24.081 1.00 72.94 197 LEU A N 1
ATOM 1642 C CA . LEU A 1 197 ? -11.739 -10.784 25.087 1.00 72.94 197 LEU A CA 1
ATOM 1643 C C . LEU A 1 197 ? -11.784 -10.216 26.504 1.00 72.94 197 LEU A C 1
ATOM 1645 O O . LEU A 1 197 ? -12.595 -10.667 27.308 1.00 72.94 197 LEU A O 1
ATOM 1649 N N . PHE A 1 198 ? -10.952 -9.213 26.795 1.00 73.62 198 PHE A N 1
ATOM 1650 C CA . PHE A 1 198 ? -10.963 -8.532 28.085 1.00 73.62 198 PHE A CA 1
ATOM 1651 C C . PHE A 1 198 ? -12.339 -7.923 28.381 1.00 73.62 198 PHE A C 1
ATOM 1653 O O . PHE A 1 198 ? -12.884 -8.157 29.457 1.00 73.62 198 PHE A O 1
ATOM 1660 N N . HIS A 1 199 ? -12.937 -7.227 27.409 1.00 70.38 199 HIS A N 1
ATOM 1661 C CA . HIS A 1 199 ? -14.261 -6.623 27.563 1.00 70.38 199 HIS A CA 1
ATOM 1662 C C . HIS A 1 199 ? -15.362 -7.672 27.800 1.00 70.38 199 HIS A C 1
ATOM 1664 O O . HIS A 1 199 ? -16.182 -7.517 28.700 1.00 70.38 199 HIS A O 1
ATOM 1670 N N . VAL A 1 200 ? -15.354 -8.792 27.066 1.00 70.12 200 VAL A N 1
ATOM 1671 C CA . VAL A 1 200 ? -16.330 -9.877 27.287 1.00 70.12 200 VAL A CA 1
ATOM 1672 C C . VAL A 1 200 ? -16.162 -10.513 28.667 1.00 70.12 200 VAL A C 1
ATOM 1674 O O . VAL A 1 200 ? -17.157 -10.725 29.357 1.00 70.12 200 VAL A O 1
ATOM 1677 N N . ILE A 1 201 ? -14.927 -10.804 29.090 1.00 74.31 201 ILE A N 1
ATOM 1678 C CA . ILE A 1 201 ? -14.658 -11.349 30.431 1.00 74.31 201 ILE A CA 1
ATOM 1679 C C . ILE A 1 201 ? -15.165 -10.377 31.498 1.00 74.31 201 ILE A C 1
ATOM 1681 O O . ILE A 1 201 ? -15.822 -10.801 32.447 1.00 74.31 201 ILE A O 1
ATOM 1685 N N . HIS A 1 202 ? -14.906 -9.082 31.325 1.00 69.00 202 HIS A N 1
ATOM 1686 C CA . HIS A 1 202 ? -15.353 -8.047 32.247 1.00 69.00 202 HIS A CA 1
ATOM 1687 C C . HIS A 1 202 ? -16.887 -7.984 32.351 1.00 69.00 202 HIS A C 1
ATOM 1689 O O . HIS A 1 202 ? -17.421 -8.042 33.460 1.00 69.00 202 HIS A O 1
ATOM 1695 N N . LEU A 1 203 ? -17.604 -7.987 31.221 1.00 71.62 203 LEU A N 1
ATOM 1696 C CA . LEU A 1 203 ? -19.072 -8.040 31.200 1.00 71.62 203 LEU A CA 1
ATOM 1697 C C . LEU A 1 203 ? -19.621 -9.297 31.896 1.00 71.62 203 LEU A C 1
ATOM 1699 O O . LEU A 1 203 ? -20.581 -9.209 32.659 1.00 71.62 203 LEU A O 1
ATOM 1703 N N . VAL A 1 204 ? -19.002 -10.463 31.675 1.00 73.25 204 VAL A N 1
ATOM 1704 C CA . VAL A 1 204 ? -19.396 -11.720 32.337 1.00 73.25 204 VAL A CA 1
ATOM 1705 C C . VAL A 1 204 ? -19.198 -11.629 33.849 1.00 73.25 204 VAL A C 1
ATOM 1707 O O . VAL A 1 204 ? -20.088 -12.021 34.600 1.00 73.25 204 VAL A O 1
ATOM 1710 N N . VAL A 1 205 ? -18.061 -11.096 34.307 1.00 72.81 205 VAL A N 1
ATOM 1711 C CA . VAL A 1 205 ? -17.789 -10.907 35.741 1.00 72.81 205 VAL A CA 1
ATOM 1712 C C . VAL A 1 205 ? -18.822 -9.974 36.371 1.00 72.81 205 VAL A C 1
ATOM 1714 O O . VAL A 1 205 ? -19.336 -10.293 37.443 1.00 72.81 205 VAL A O 1
ATOM 1717 N N . ILE A 1 206 ? -19.174 -8.869 35.703 1.00 72.12 206 ILE A N 1
ATOM 1718 C CA . ILE A 1 206 ? -20.228 -7.957 36.167 1.00 72.12 206 ILE A CA 1
ATOM 1719 C C . ILE A 1 206 ? -21.558 -8.698 36.276 1.00 72.12 206 ILE A C 1
ATOM 1721 O O . ILE A 1 206 ? -22.142 -8.704 37.355 1.00 72.12 206 ILE A O 1
ATOM 1725 N N . ALA A 1 207 ? -22.001 -9.370 35.211 1.00 73.44 207 ALA A N 1
ATOM 1726 C CA . ALA A 1 207 ? -23.286 -10.066 35.187 1.00 73.44 207 ALA A CA 1
ATOM 1727 C C . ALA A 1 207 ? -23.391 -11.154 36.269 1.00 73.44 207 ALA A C 1
ATOM 1729 O O . ALA A 1 207 ? -24.431 -11.291 36.916 1.00 73.44 207 ALA A O 1
ATOM 1730 N N . VAL A 1 208 ? -22.307 -11.903 36.507 1.00 76.00 208 VAL A N 1
ATOM 1731 C CA . VAL A 1 208 ? -22.234 -12.899 37.589 1.00 76.00 208 VAL A CA 1
ATOM 1732 C C . VAL A 1 208 ? -22.314 -12.228 38.959 1.00 76.00 208 VAL A C 1
ATOM 1734 O O . VAL A 1 208 ? -22.966 -12.755 39.859 1.00 76.00 208 VAL A O 1
ATOM 1737 N N . HIS A 1 209 ? -21.659 -11.079 39.136 1.00 72.69 209 HIS A N 1
ATOM 1738 C CA . HIS A 1 209 ? -21.598 -10.419 40.434 1.00 72.69 209 HIS A CA 1
ATOM 1739 C C . HIS A 1 209 ? -22.884 -9.652 40.783 1.00 72.69 209 HIS A C 1
ATOM 1741 O O . HIS A 1 209 ? -23.291 -9.653 41.946 1.00 72.69 209 HIS A O 1
ATOM 1747 N N . THR A 1 210 ? -23.522 -8.996 39.812 1.00 76.94 210 THR A N 1
ATOM 1748 C CA . THR A 1 210 ? -24.751 -8.215 40.022 1.00 76.94 210 THR A CA 1
ATOM 1749 C C . THR A 1 210 ? -26.009 -9.078 39.977 1.00 76.94 210 THR A C 1
ATOM 1751 O O . THR A 1 210 ? -26.996 -8.728 40.624 1.00 76.94 210 THR A O 1
ATOM 1754 N N . GLY A 1 211 ? -25.999 -10.173 39.207 1.00 72.94 211 GLY A N 1
ATOM 1755 C CA . GLY A 1 211 ? -27.157 -11.046 38.997 1.00 72.94 211 GLY A CA 1
ATOM 1756 C C . GLY A 1 211 ? -28.333 -10.368 38.284 1.00 72.94 211 GLY A C 1
ATOM 1757 O O . GLY A 1 211 ? -29.444 -10.897 38.306 1.00 72.94 211 GLY A O 1
ATOM 1758 N N . LYS A 1 212 ? -28.126 -9.188 37.685 1.00 81.44 212 LYS A N 1
ATOM 1759 C CA . LYS A 1 212 ? -29.185 -8.437 37.003 1.00 81.44 212 LYS A CA 1
ATOM 1760 C C . LYS A 1 212 ? -29.436 -9.002 35.613 1.00 81.44 212 LYS A C 1
ATOM 1762 O O . LYS A 1 212 ? -28.512 -9.257 34.847 1.00 81.44 212 LYS A O 1
ATOM 1767 N N . GLU A 1 213 ? -30.709 -9.116 35.263 1.00 77.44 213 GLU A N 1
ATOM 1768 C CA . GLU A 1 213 ? -31.138 -9.662 33.975 1.00 77.44 213 GLU A CA 1
ATOM 1769 C C . GLU A 1 213 ? -30.702 -8.786 32.787 1.00 77.44 213 GLU A C 1
ATOM 1771 O O . GLU A 1 213 ? -30.374 -9.311 31.726 1.00 77.44 213 GLU A O 1
ATOM 1776 N N . GLU A 1 214 ? -30.593 -7.468 32.996 1.00 75.69 214 GLU A N 1
ATOM 1777 C CA . GLU A 1 214 ? -30.054 -6.503 32.025 1.00 75.69 214 GLU A CA 1
ATOM 1778 C C . GLU A 1 214 ? -28.583 -6.792 31.673 1.00 75.69 214 GLU A C 1
ATOM 1780 O O . GLU A 1 214 ? -28.239 -6.884 30.492 1.00 75.69 214 GLU A O 1
ATOM 1785 N N . ASP A 1 215 ? -27.739 -7.039 32.680 1.00 71.94 215 ASP A N 1
ATOM 1786 C CA . ASP A 1 215 ? -26.307 -7.315 32.500 1.00 71.94 215 ASP A CA 1
ATOM 1787 C C . ASP A 1 215 ? -26.090 -8.676 31.797 1.00 71.94 215 ASP A C 1
ATOM 1789 O O . ASP A 1 215 ? -25.220 -8.829 30.935 1.00 71.94 215 ASP A O 1
ATOM 1793 N N . ILE A 1 216 ? -26.937 -9.669 32.099 1.00 72.69 216 ILE A N 1
ATOM 1794 C CA . ILE A 1 216 ? -26.934 -10.992 31.447 1.00 72.69 216 ILE A CA 1
ATOM 1795 C C . ILE A 1 216 ? -27.330 -10.881 29.962 1.00 72.69 216 ILE A C 1
ATOM 1797 O O . ILE A 1 216 ? -26.746 -11.548 29.097 1.00 72.69 216 ILE A O 1
ATOM 1801 N N . LEU A 1 217 ? -28.310 -10.030 29.644 1.00 72.62 217 LEU A N 1
ATOM 1802 C CA . LEU A 1 217 ? -28.749 -9.758 28.272 1.00 72.62 217 LEU A CA 1
ATOM 1803 C C . LEU A 1 217 ? -27.656 -9.068 27.448 1.00 72.62 217 LEU A C 1
ATOM 1805 O O . LEU A 1 217 ? -27.465 -9.406 26.275 1.00 72.62 217 LEU A O 1
ATOM 1809 N N . GLU A 1 218 ? -26.907 -8.150 28.057 1.00 69.50 218 GLU A N 1
ATOM 1810 C CA . GLU A 1 218 ? -25.802 -7.442 27.409 1.00 69.50 218 GLU A CA 1
ATOM 1811 C C . GLU A 1 218 ? -24.629 -8.377 27.069 1.00 69.50 218 GLU A C 1
ATOM 1813 O O . GLU A 1 218 ? -24.146 -8.374 25.930 1.00 69.50 218 GLU A O 1
ATOM 1818 N N . VAL A 1 219 ? -24.255 -9.281 27.985 1.00 67.06 219 VAL A N 1
ATOM 1819 C CA . VAL A 1 219 ? -23.288 -10.367 27.715 1.00 67.06 219 VAL A CA 1
ATOM 1820 C C . VAL A 1 219 ? -23.740 -11.219 26.527 1.00 67.06 219 VAL A C 1
ATOM 1822 O O . VAL A 1 219 ? -22.965 -11.478 25.601 1.00 67.06 219 VAL A O 1
ATOM 1825 N N . ARG A 1 220 ? -25.013 -11.633 26.513 1.00 67.75 220 ARG A N 1
ATOM 1826 C CA . ARG A 1 220 ? -25.569 -12.484 25.450 1.00 67.75 220 ARG A CA 1
ATOM 1827 C C . ARG A 1 220 ? -25.620 -11.773 24.096 1.00 67.75 220 ARG A C 1
ATOM 1829 O O . ARG A 1 220 ? -25.466 -12.433 23.070 1.00 67.75 220 ARG A O 1
ATOM 1836 N N . ARG A 1 221 ? -25.803 -10.449 24.078 1.00 69.19 221 ARG A N 1
ATOM 1837 C CA . ARG A 1 221 ? -25.798 -9.630 22.854 1.00 69.19 221 ARG A CA 1
ATOM 1838 C C . ARG A 1 221 ? -24.398 -9.453 22.269 1.00 69.19 221 ARG A C 1
ATOM 1840 O O . ARG A 1 221 ? -24.264 -9.390 21.049 1.00 69.19 221 ARG A O 1
ATOM 1847 N N . ASN A 1 222 ? -23.372 -9.397 23.117 1.00 64.69 222 ASN A N 1
ATOM 1848 C CA . ASN A 1 222 ? -21.986 -9.174 22.700 1.00 64.69 222 ASN A CA 1
ATOM 1849 C C . ASN A 1 222 ? -21.219 -10.488 22.426 1.00 64.69 222 ASN A C 1
ATOM 1851 O O . ASN A 1 222 ? -20.257 -10.491 21.659 1.00 64.69 222 ASN A O 1
ATOM 1855 N N . ALA A 1 223 ? -21.674 -11.629 22.957 1.00 62.03 223 ALA A N 1
ATOM 1856 C CA . ALA A 1 223 ? -21.091 -12.952 22.698 1.00 62.03 223 ALA A CA 1
ATOM 1857 C C . ALA A 1 223 ? -20.999 -13.364 21.202 1.00 62.03 223 ALA A C 1
ATOM 1859 O O . ALA A 1 223 ? -19.972 -13.923 20.811 1.00 62.03 223 ALA A O 1
ATOM 1860 N N . PRO A 1 224 ? -21.977 -13.068 20.317 1.00 60.09 224 PRO A N 1
ATOM 1861 C CA . PRO A 1 224 ? -21.882 -13.384 18.893 1.00 60.09 224 PRO A CA 1
ATOM 1862 C C . PRO A 1 224 ? -20.779 -12.612 18.159 1.00 60.09 224 PRO A C 1
ATOM 1864 O O . PRO A 1 224 ? -20.349 -13.070 17.105 1.00 60.09 224 PRO A O 1
ATOM 1867 N N . MET A 1 225 ? -20.291 -11.477 18.686 1.00 58.31 225 MET A N 1
ATOM 1868 C CA . MET A 1 225 ? -19.190 -10.712 18.074 1.00 58.31 225 MET A CA 1
ATOM 1869 C C . MET A 1 225 ? -17.814 -11.394 18.221 1.00 58.31 225 MET A C 1
ATOM 1871 O O . MET A 1 225 ? -16.906 -11.087 17.447 1.00 58.31 225 MET A O 1
ATOM 1875 N N . LEU A 1 226 ? -17.655 -12.371 19.130 1.00 53.34 226 LEU A N 1
ATOM 1876 C CA . LEU A 1 226 ? -16.424 -13.175 19.263 1.00 53.34 226 LEU A CA 1
ATOM 1877 C C . LEU A 1 226 ? -16.154 -14.067 18.038 1.00 53.34 226 LEU A C 1
ATOM 1879 O O . LEU A 1 226 ? -15.000 -14.278 17.654 1.00 53.34 226 LEU A O 1
ATOM 1883 N N . PHE A 1 227 ? -17.212 -14.585 17.410 1.00 50.78 227 PHE A N 1
ATOM 1884 C CA . PHE A 1 227 ? -17.130 -15.504 16.270 1.00 50.78 227 PHE A CA 1
ATOM 1885 C C . PHE A 1 227 ? -16.617 -14.864 14.965 1.00 50.78 227 PHE A C 1
ATOM 1887 O O . PHE A 1 227 ? -15.704 -15.421 14.357 1.00 50.78 227 PHE A O 1
ATOM 1894 N N . PRO A 1 228 ? -17.116 -13.701 14.506 1.00 55.25 228 PRO A N 1
ATOM 1895 C CA . PRO A 1 228 ? -16.615 -13.073 13.288 1.00 55.25 228 PRO A CA 1
ATOM 1896 C C . PRO A 1 228 ? -15.176 -12.561 13.434 1.00 55.25 228 PRO A C 1
ATOM 1898 O O . PRO A 1 228 ? -14.428 -12.624 12.464 1.00 55.25 228 PRO A O 1
ATOM 1901 N N . MET A 1 229 ? -14.741 -12.130 14.626 1.00 50.50 229 MET A N 1
ATOM 1902 C CA . MET A 1 229 ? -13.355 -11.677 14.852 1.00 50.50 229 MET A CA 1
ATOM 1903 C C . MET A 1 229 ? -12.343 -12.832 14.811 1.00 50.50 229 MET A C 1
ATOM 1905 O O . MET A 1 229 ? -11.242 -12.673 14.282 1.00 50.50 229 MET A O 1
ATOM 1909 N N . SER A 1 230 ? -12.727 -14.013 15.304 1.00 52.03 230 SER A N 1
ATOM 1910 C CA . SER A 1 230 ? -11.916 -15.237 15.218 1.00 52.03 230 SER A CA 1
ATOM 1911 C C . SER A 1 230 ? -11.924 -15.851 13.808 1.00 52.03 230 SER A C 1
ATOM 1913 O O . SER A 1 230 ? -10.875 -16.274 13.321 1.00 52.03 230 SER A O 1
ATOM 1915 N N . LEU A 1 231 ? -13.056 -15.805 13.094 1.00 53.06 231 LEU A N 1
ATOM 1916 C CA . LEU A 1 231 ? -13.145 -16.167 11.670 1.00 53.06 231 LEU A CA 1
ATOM 1917 C C . LEU A 1 231 ? -12.323 -15.233 10.772 1.00 53.06 231 LEU A C 1
ATOM 1919 O O . LEU A 1 231 ? -11.633 -15.713 9.876 1.00 53.06 231 LEU A O 1
ATOM 1923 N N . LEU A 1 232 ? -12.331 -13.921 11.031 1.00 56.59 232 LEU A N 1
ATOM 1924 C CA . LEU A 1 232 ? -11.496 -12.950 10.316 1.00 56.59 232 LEU A CA 1
ATOM 1925 C C . LEU A 1 232 ? -10.002 -13.265 10.504 1.00 56.59 232 LEU A C 1
ATOM 1927 O O . LEU A 1 232 ? -9.233 -13.193 9.549 1.00 56.59 232 LEU A O 1
ATOM 1931 N N . TRP A 1 233 ? -9.607 -13.702 11.703 1.00 57.72 233 TRP A N 1
ATOM 1932 C CA . TRP A 1 233 ? -8.253 -14.177 12.011 1.00 57.72 233 TRP A CA 1
ATOM 1933 C C . TRP A 1 233 ? -7.860 -15.404 11.173 1.00 57.72 233 TRP A C 1
ATOM 1935 O O . TRP A 1 233 ? -6.786 -15.435 10.570 1.00 57.72 233 TRP A O 1
ATOM 1945 N N . ILE A 1 234 ? -8.756 -16.390 11.073 1.00 58.50 234 ILE A N 1
ATOM 1946 C CA . ILE A 1 234 ? -8.555 -17.596 10.257 1.00 58.50 234 ILE A CA 1
ATOM 1947 C C . ILE A 1 234 ? -8.462 -17.236 8.768 1.00 58.50 234 ILE A C 1
ATOM 1949 O O . ILE A 1 234 ? -7.564 -17.717 8.078 1.00 58.50 234 ILE A O 1
ATOM 1953 N N . VAL A 1 235 ? -9.328 -16.348 8.271 1.00 60.47 235 VAL A N 1
ATOM 1954 C CA . VAL A 1 235 ? -9.311 -15.894 6.871 1.00 60.47 235 VAL A CA 1
ATOM 1955 C C . VAL A 1 235 ? -8.016 -15.148 6.545 1.00 60.47 235 VAL A C 1
ATOM 1957 O O . VAL A 1 235 ? -7.416 -15.426 5.510 1.00 60.47 235 VAL A O 1
ATOM 1960 N N . ILE A 1 236 ? -7.532 -14.265 7.422 1.00 61.12 236 ILE A N 1
ATOM 1961 C CA . ILE A 1 236 ? -6.263 -13.542 7.223 1.00 61.12 236 ILE A CA 1
ATOM 1962 C C . ILE A 1 236 ? -5.079 -14.520 7.175 1.00 61.12 236 ILE A C 1
ATOM 1964 O O . ILE A 1 236 ? -4.250 -14.433 6.267 1.00 61.12 236 ILE A O 1
ATOM 1968 N N . ILE A 1 237 ? -5.028 -15.496 8.089 1.00 61.12 237 ILE A N 1
ATOM 1969 C CA . ILE A 1 237 ? -3.974 -16.525 8.117 1.00 61.12 237 ILE A CA 1
ATOM 1970 C C . ILE A 1 237 ? -4.009 -17.394 6.854 1.00 61.12 237 ILE A C 1
ATOM 1972 O O . ILE A 1 237 ? -2.965 -17.637 6.243 1.00 61.12 237 ILE A O 1
ATOM 1976 N N . ILE A 1 238 ? -5.194 -17.849 6.438 1.00 59.66 238 ILE A N 1
ATOM 1977 C CA . ILE A 1 238 ? -5.365 -18.695 5.247 1.00 59.66 238 ILE A CA 1
ATOM 1978 C C . ILE A 1 238 ? -5.000 -17.922 3.973 1.00 59.66 238 ILE A C 1
ATOM 1980 O O . ILE A 1 238 ? -4.256 -18.440 3.136 1.00 59.66 238 ILE A O 1
ATOM 1984 N N . ASN A 1 239 ? -5.453 -16.673 3.842 1.00 55.22 239 ASN A N 1
ATOM 1985 C CA . ASN A 1 239 ? -5.197 -15.854 2.659 1.00 55.22 239 ASN A CA 1
ATOM 1986 C C . ASN A 1 239 ? -3.693 -15.549 2.508 1.00 55.22 239 ASN A C 1
ATOM 1988 O O . ASN A 1 239 ? -3.140 -15.652 1.411 1.00 55.22 239 ASN A O 1
ATOM 1992 N N . HIS A 1 240 ? -2.987 -15.313 3.620 1.00 55.34 240 HIS A N 1
ATOM 1993 C CA . HIS A 1 240 ? -1.529 -15.155 3.618 1.00 55.34 240 HIS A CA 1
ATOM 1994 C C . HIS A 1 240 ? -0.760 -16.452 3.337 1.00 55.34 240 HIS A C 1
ATOM 1996 O O . HIS A 1 240 ? 0.279 -16.410 2.676 1.00 55.34 240 HIS A O 1
ATOM 2002 N N . ARG A 1 241 ? -1.255 -17.621 3.763 1.00 52.53 241 ARG A N 1
ATOM 2003 C CA . ARG A 1 241 ? -0.618 -18.907 3.426 1.00 52.53 241 ARG A CA 1
ATOM 2004 C C . ARG A 1 241 ? -0.666 -19.189 1.917 1.00 52.53 241 ARG A C 1
ATOM 2006 O O . ARG A 1 241 ? 0.293 -19.733 1.379 1.00 52.53 241 ARG A O 1
ATOM 2013 N N . SER A 1 242 ? -1.730 -18.756 1.231 1.00 45.72 242 SER A N 1
ATOM 2014 C CA . SER A 1 242 ? -1.898 -18.934 -0.223 1.00 45.72 242 SER A CA 1
ATOM 2015 C C . SER A 1 242 ? -0.943 -18.084 -1.079 1.00 45.72 242 SER A C 1
ATOM 2017 O O . SER A 1 242 ? -0.594 -18.469 -2.191 1.00 45.72 242 SER A O 1
ATOM 2019 N N . HIS A 1 243 ? -0.453 -16.960 -0.545 1.00 48.69 243 HIS A N 1
ATOM 2020 C CA . HIS A 1 243 ? 0.425 -16.021 -1.252 1.00 48.69 243 HIS A CA 1
ATOM 2021 C C . HIS A 1 243 ? 1.933 -16.225 -0.972 1.00 48.69 243 HIS A C 1
ATOM 2023 O O . HIS A 1 243 ? 2.739 -15.339 -1.268 1.00 48.69 243 HIS A O 1
ATOM 2029 N N . GLY A 1 244 ? 2.329 -17.380 -0.418 1.00 41.91 244 GLY A N 1
ATOM 2030 C CA . GLY A 1 244 ? 3.738 -17.801 -0.347 1.00 41.91 244 GLY A CA 1
ATOM 2031 C C . GLY A 1 244 ? 4.57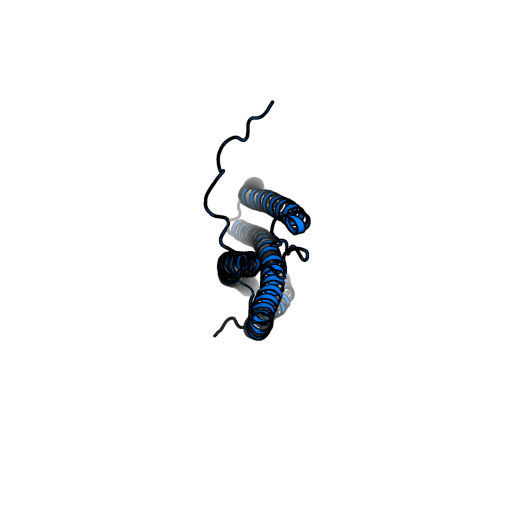1 -17.166 0.773 1.00 41.91 244 GLY A C 1
ATOM 2032 O O . GLY A 1 244 ? 5.754 -16.916 0.590 1.00 41.91 244 GLY A O 1
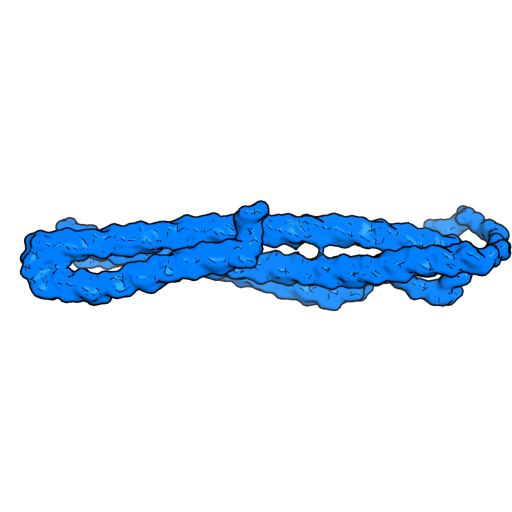ATOM 2033 N N . TYR A 1 245 ? 3.975 -16.884 1.932 1.00 49.00 245 TYR A N 1
ATOM 2034 C CA . TYR A 1 245 ? 4.652 -16.216 3.057 1.00 49.00 245 TYR A CA 1
ATOM 2035 C C . TYR A 1 245 ? 5.417 -17.156 4.016 1.00 49.00 245 TYR A C 1
ATOM 2037 O O . TYR A 1 245 ? 6.003 -16.675 4.983 1.00 49.00 245 TYR A O 1
ATOM 2045 N N . PHE A 1 246 ? 5.402 -18.473 3.779 1.00 40.66 246 PHE A N 1
ATOM 2046 C CA . PHE A 1 246 ? 5.986 -19.502 4.661 1.00 40.66 246 PHE A CA 1
ATOM 2047 C C . PHE A 1 246 ? 6.951 -20.464 3.937 1.00 40.66 246 PHE A C 1
ATOM 2049 O O . PHE A 1 246 ? 7.040 -21.637 4.300 1.00 40.66 246 PHE A O 1
ATOM 2056 N N . LEU A 1 247 ? 7.670 -19.974 2.923 1.00 36.94 247 LEU A N 1
ATOM 2057 C CA . LEU A 1 247 ? 8.833 -20.642 2.328 1.00 36.94 247 LEU A CA 1
ATOM 2058 C C . LEU A 1 247 ? 10.016 -19.673 2.289 1.00 36.94 247 LEU A C 1
ATOM 2060 O O . LEU A 1 247 ? 9.793 -18.501 1.906 1.00 36.94 247 LEU A O 1
#

Sequence (247 aa):
MFDYHRLSVLDLQPLVHLDPKKLTPMRIKIDRLESSNDKLVKDWKRCKKEVGEKMLDFSLLKIFMAVMLLYTCIVVTGEVYLWIKISRPLMQAALVAEILIFLFPIVYLILRRRQVKAAIKAKNENIEHEGDISRVTFDSEREDDEQYMMFYKRQLKEFNSVKLKEVKILEEEIRLLRKRNFLWETTGMAMCVLSFLFHVIHLVVIAVHTGKEEDILEVRRNAPMLFPMSLLWIVIIINHRSHGYFL

pLDDT: mean 72.82, std 14.74, range [30.28, 90.38]

Radius of gyration: 31.69 Å; chains: 1; bounding box: 72×52×87 Å

Organism: Caenorhabditis remanei (NCBI:txid31234)

Secondary structure (DSSP, 8-state):
---------S---------HHHHHHHHHHHHHHHHHHHHHHHHHHHHHHHHHHHHHHHHHHHHHHHHHHHHHHHHHHHHHHHHHT--HHHHHHHHHHHHHHHHHHHHHHHHHHHHHHHHHHHHHHHHHHGGGS------GGGTT-HHHHHHHHHHHHHHHHHHHHHHHHHHHHHHHHHHHHHHHHHHHHHHHHHHHHHHHHHHHHHHHHH--HHHHHHHHHHGGGHHHHHHHHHHHHHHHHHTTTT-

Foldseek 3Di:
DDDDPDDDDDDCDPPPPDDPVVLVVLVVLLVVLVVLVVVLLVLLLVLLVLLLVLVLVLLVLVLVLLVLVLVLVLVVLVVVCVVVVDDPVVSVVVNVVSCVVSVVVNVVSVVVSVVSNVVSVVVNVVSVVCVPVDDLDDDPVCSVPPVVSVVSSVSSVVSSVVSVVSSVVSVVSSVVSVVVSVVCVVVSLVVSLVSLVVVLVVLVVVCVVVVDPVSVVVSVVSVVVNVVSVVVVVVSVVVVVVVPPPD